Protein AF-A0A1W9VCI4-F1 (afdb_monomer)

Secondary structure (DSSP, 8-state):
--HHHHHHHHHHHHHHHHHHHHHHHHHHHHTGGGS-TTTHHHHHHHHHHHHHHHHHHHHHHHHHHHHHHTTSTT---EETTEE--HHHHHHHHHHHHHHHHHHHHHHHHHHHHT----HHHHHHHHHHHHHHHHHHSGGG-TTSSS--HHHHHHHHHHHHHHHHHHHHHHHHHHHHTT-SSHHHHHHHHHHHHHHHHHHHHHTTT-GGGGGGHHHHHHHHHHHHHHHIIIIIS--

Foldseek 3Di:
DPPVVVLVVVLVLLVVLLVLLVVLLVLLVVLLVVFDPLCSVLSVLLSLLSVQQSVLSVQQSVLQVVQVVQPHQQQQDQDPNDRANSNLVSVLSNLLSLLVSLVSLLVSLCSVLVDDCDPLNVLLVVLSVQLVVLSPDCQQVSRGNDHDLVSLVSNVVSVLSSQLSSLCSLCPRCVVVVNPQSVVLSVLSVLLVVLVVCCSNPCVVPVVSVCSNSSSSVSVSVNSVSSCCPGRDDD

pLDDT: mean 91.07, std 8.63, range [54.22, 98.44]

Radius of gyration: 18.33 Å; Cα contacts (8 Å, |Δi|>4): 286; chains: 1; bounding box: 48×33×52 Å

Solvent-accessible surface area (backbone atoms only — not comparable to full-atom values): 12061 Å² total; per-residue (Å²): 130,59,70,68,56,53,52,53,50,52,50,53,50,52,50,52,50,49,54,53,43,47,52,49,41,54,52,37,62,76,25,46,89,72,30,56,81,94,47,34,67,54,50,50,44,50,45,52,26,52,42,35,42,45,51,14,47,46,42,29,50,52,18,46,55,52,16,51,75,64,77,28,69,81,33,49,57,70,55,98,90,39,75,36,19,43,37,16,48,10,50,47,42,29,53,53,27,50,46,49,27,50,50,39,51,43,51,41,49,31,66,77,68,72,51,80,78,47,75,67,50,50,49,36,53,49,22,44,51,51,23,55,56,53,64,68,41,74,73,38,37,46,62,35,69,68,52,48,68,66,47,53,49,63,36,42,52,29,47,51,52,29,48,51,48,42,27,48,49,30,32,57,54,16,56,74,69,69,44,85,56,38,36,54,51,16,52,47,48,49,52,27,47,63,35,42,52,56,28,76,76,37,23,87,85,39,64,71,42,50,58,33,54,55,64,25,53,50,40,54,48,50,48,52,50,53,47,38,55,74,60,48,43,87,128

Nearest PDB structures (foldseek):
  5azd-assembly1_A  TM=5.513E-01  e=5.413E-03  Thermus thermophilus JL-18
  5g2d-assembly1_A  TM=5.655E-01  e=1.571E-01  Nonlabens marinus S1-08
  7e33-assembly1_R  TM=6.471E-01  e=4.475E-01  Escherichia coli
  5g2c-assembly1_A  TM=5.807E-01  e=5.130E-01  Nonlabens marinus S1-08
  7o8k-assembly1_A  TM=5.682E-01  e=8.463E-01  Nonlabens marinus S1-08

Structure (mmCIF, N/CA/C/O backbone):
data_AF-A0A1W9VCI4-F1
#
_entry.id   AF-A0A1W9VCI4-F1
#
loop_
_atom_site.group_PDB
_atom_site.id
_atom_site.type_symbol
_atom_site.label_atom_id
_atom_site.label_alt_id
_atom_site.label_comp_id
_atom_site.label_asym_id
_atom_site.label_entity_id
_atom_site.label_seq_id
_atom_site.pdbx_PDB_ins_code
_atom_site.Cartn_x
_atom_site.Cartn_y
_atom_site.Cartn_z
_atom_site.occupancy
_atom_site.B_iso_or_equiv
_atom_site.auth_seq_id
_atom_site.auth_comp_id
_atom_site.auth_asym_id
_atom_site.auth_atom_id
_atom_site.pdbx_PDB_model_num
ATOM 1 N N . MET A 1 1 ? -5.179 -8.834 -28.511 1.00 57.81 1 MET A N 1
ATOM 2 C CA . MET A 1 1 ? -5.361 -7.374 -28.340 1.00 57.81 1 MET A CA 1
ATOM 3 C C . MET A 1 1 ? -4.148 -6.672 -28.926 1.00 57.81 1 MET A C 1
ATOM 5 O O . MET A 1 1 ? -3.055 -7.156 -28.659 1.00 57.81 1 MET A O 1
ATOM 9 N N . PRO A 1 2 ? -4.310 -5.582 -29.694 1.00 77.88 2 PRO A N 1
ATOM 10 C CA . PRO A 1 2 ? -3.182 -4.756 -30.132 1.00 77.88 2 PRO A CA 1
ATOM 11 C C . PRO A 1 2 ? -2.406 -4.209 -28.922 1.00 77.88 2 PRO A C 1
ATOM 13 O O .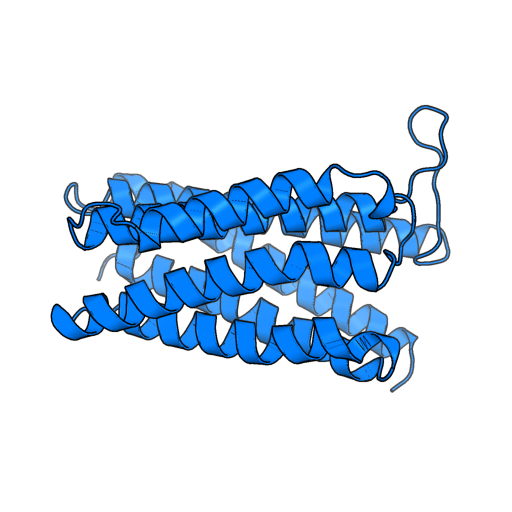 PRO A 1 2 ? -3.027 -3.814 -27.932 1.00 77.88 2 PRO A O 1
ATOM 16 N N . GLU A 1 3 ? -1.072 -4.168 -28.979 1.00 72.62 3 GLU A N 1
ATOM 17 C CA . GLU A 1 3 ? -0.238 -3.674 -27.866 1.00 72.62 3 GLU A CA 1
ATOM 18 C C . GLU A 1 3 ? -0.557 -2.222 -27.487 1.00 72.62 3 GLU A C 1
ATOM 20 O O . GLU A 1 3 ? -0.620 -1.881 -26.305 1.00 72.62 3 GLU A O 1
ATOM 25 N N . SER A 1 4 ? -0.869 -1.390 -28.483 1.00 77.75 4 SER A N 1
ATOM 26 C CA . SER A 1 4 ? -1.309 -0.007 -28.289 1.00 77.75 4 SER A CA 1
ATOM 27 C C . SER A 1 4 ? -2.604 0.083 -27.480 1.00 77.75 4 SER A C 1
ATOM 29 O O . SER A 1 4 ? -2.703 0.899 -26.566 1.00 77.75 4 SER A O 1
ATOM 31 N N . PHE A 1 5 ? -3.580 -0.787 -27.757 1.00 82.69 5 PHE A N 1
ATOM 32 C CA . PHE A 1 5 ? -4.834 -0.835 -27.006 1.00 82.69 5 PHE A CA 1
ATOM 33 C C . PHE A 1 5 ? -4.583 -1.195 -25.539 1.00 82.69 5 PHE A C 1
ATOM 35 O O . PHE A 1 5 ? -5.107 -0.536 -24.643 1.00 82.69 5 PHE A O 1
ATOM 42 N N . ARG A 1 6 ? -3.751 -2.214 -25.284 1.00 79.88 6 ARG A N 1
ATOM 43 C CA . ARG A 1 6 ? -3.398 -2.632 -23.919 1.00 79.88 6 ARG A CA 1
ATOM 44 C C . ARG A 1 6 ? -2.727 -1.495 -23.147 1.00 79.88 6 ARG A C 1
ATOM 46 O O . ARG A 1 6 ? -3.101 -1.240 -22.007 1.00 79.88 6 ARG A O 1
ATOM 53 N N . MET A 1 7 ? -1.775 -0.804 -23.770 1.00 80.88 7 MET A N 1
ATOM 54 C CA . MET A 1 7 ? -1.080 0.333 -23.168 1.00 80.88 7 MET A CA 1
ATOM 55 C C . MET A 1 7 ? -2.054 1.451 -22.774 1.00 80.88 7 MET A C 1
ATOM 57 O O . MET A 1 7 ? -2.060 1.876 -21.619 1.00 80.88 7 MET A O 1
ATOM 61 N N . TRP A 1 8 ? -2.902 1.901 -23.704 1.00 83.81 8 TRP A N 1
ATOM 62 C CA . TRP A 1 8 ? -3.880 2.958 -23.431 1.00 83.81 8 TRP A CA 1
ATOM 63 C C . TRP A 1 8 ? -4.890 2.547 -22.364 1.00 83.81 8 TRP A C 1
ATOM 65 O O . TRP A 1 8 ? -5.198 3.342 -21.478 1.00 83.81 8 TRP A O 1
ATOM 75 N N . PHE A 1 9 ? -5.353 1.297 -22.398 1.00 88.44 9 PHE A N 1
ATOM 76 C CA . PHE A 1 9 ? -6.241 0.760 -21.376 1.00 88.44 9 PHE A CA 1
ATOM 77 C C . PHE A 1 9 ? -5.591 0.769 -19.985 1.00 88.44 9 PHE A C 1
ATOM 79 O O . PHE A 1 9 ? -6.199 1.261 -19.036 1.00 88.44 9 PHE A O 1
ATOM 86 N N . GLU A 1 10 ? -4.344 0.297 -19.859 1.00 85.12 10 GLU A N 1
ATOM 87 C CA . GLU A 1 10 ? -3.595 0.335 -18.595 1.00 85.12 10 GLU A CA 1
ATOM 88 C C . GLU A 1 10 ? -3.428 1.772 -18.077 1.00 85.12 10 GLU A C 1
ATOM 90 O O . GLU A 1 10 ? -3.643 2.021 -16.888 1.00 85.12 10 GLU A O 1
ATOM 95 N N . ILE A 1 11 ? -3.084 2.726 -18.950 1.00 86.31 11 ILE A N 1
ATOM 96 C CA . ILE A 1 11 ? -2.902 4.136 -18.571 1.00 86.31 11 ILE A CA 1
ATOM 97 C C . ILE A 1 11 ? -4.223 4.746 -18.098 1.00 86.31 11 ILE A C 1
ATOM 99 O O . ILE A 1 11 ? -4.274 5.290 -16.996 1.00 86.31 11 ILE A O 1
ATOM 103 N N . ILE A 1 12 ? -5.296 4.627 -18.887 1.00 90.81 12 ILE A N 1
ATOM 104 C CA . ILE A 1 12 ? -6.611 5.200 -18.563 1.00 90.81 12 ILE A CA 1
ATOM 105 C C . ILE A 1 12 ? -7.151 4.597 -17.267 1.00 90.81 12 ILE A C 1
ATOM 107 O O . ILE A 1 12 ? -7.614 5.333 -16.393 1.00 90.81 12 ILE A O 1
ATOM 111 N N . PHE A 1 13 ? -7.059 3.274 -17.111 1.00 92.44 13 PHE A N 1
ATOM 112 C CA . PHE A 1 13 ? -7.488 2.595 -15.894 1.00 92.44 13 PHE A CA 1
ATOM 113 C C . PHE A 1 13 ? -6.723 3.110 -14.673 1.00 92.44 13 PHE A C 1
ATOM 115 O O . PHE A 1 13 ? -7.336 3.503 -13.680 1.00 92.44 13 PHE A O 1
ATOM 122 N N . THR A 1 14 ? -5.389 3.138 -14.747 1.00 90.06 14 THR A N 1
ATOM 123 C CA . THR A 1 14 ? -4.558 3.507 -13.593 1.00 90.06 14 THR A CA 1
ATOM 124 C C . THR A 1 14 ? -4.734 4.986 -13.247 1.00 90.06 14 THR A C 1
ATOM 126 O O . THR A 1 14 ? -4.807 5.330 -12.070 1.00 90.06 14 THR A O 1
ATOM 129 N N . LEU A 1 15 ? -4.882 5.856 -14.251 1.00 92.38 15 LEU A N 1
ATOM 130 C CA . LEU A 1 15 ? -5.165 7.277 -14.052 1.00 92.38 15 LEU A CA 1
ATOM 131 C C . LEU A 1 15 ? -6.533 7.491 -13.393 1.00 92.38 15 LEU A C 1
ATOM 133 O O . LEU A 1 15 ? -6.632 8.222 -12.410 1.00 92.38 15 LEU A O 1
ATOM 137 N N . THR A 1 16 ? -7.572 6.814 -1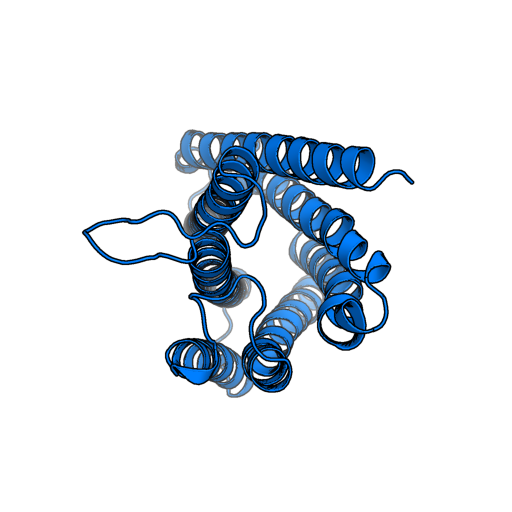3.887 1.00 94.06 16 THR A N 1
ATOM 138 C CA . THR A 1 16 ? -8.928 6.891 -13.318 1.00 94.06 16 THR A CA 1
ATOM 139 C C . THR A 1 16 ? -8.935 6.423 -11.866 1.00 94.06 16 THR A C 1
ATOM 141 O O . THR A 1 16 ? -9.466 7.108 -10.993 1.00 94.06 16 THR A O 1
ATOM 144 N N . TYR A 1 17 ? -8.295 5.283 -11.590 1.00 95.19 17 TYR A N 1
ATOM 145 C CA . TYR A 1 17 ? -8.104 4.775 -10.235 1.00 95.19 17 TYR A CA 1
ATOM 146 C C . TYR A 1 17 ? -7.414 5.802 -9.333 1.00 95.19 17 TYR A C 1
ATOM 148 O O . TYR A 1 17 ? -7.897 6.070 -8.233 1.00 95.19 17 TYR A O 1
ATOM 156 N N . LEU A 1 18 ? -6.308 6.389 -9.796 1.00 95.88 18 LEU A N 1
ATOM 157 C CA . LEU A 1 18 ? -5.515 7.315 -8.997 1.00 95.88 18 LEU A CA 1
ATOM 158 C C . LEU A 1 18 ? -6.288 8.603 -8.689 1.00 95.88 18 LEU A C 1
ATOM 160 O O . LEU A 1 18 ? -6.224 9.093 -7.563 1.00 95.88 18 LEU A O 1
ATOM 164 N N . ILE A 1 19 ? -7.058 9.121 -9.650 1.00 96.75 19 ILE A N 1
ATOM 165 C CA . ILE A 1 19 ? -7.954 10.265 -9.434 1.00 96.75 19 ILE A CA 1
ATOM 166 C C . ILE A 1 19 ? -8.972 9.935 -8.339 1.00 96.75 19 ILE A C 1
ATOM 168 O O . ILE A 1 19 ? -9.122 10.701 -7.388 1.00 96.75 19 ILE A O 1
ATOM 172 N N . VAL A 1 20 ? -9.637 8.778 -8.430 1.00 97.56 20 VAL A N 1
ATOM 173 C CA . VAL A 1 20 ? -10.599 8.333 -7.408 1.00 97.56 20 VAL A CA 1
ATOM 174 C C . VAL A 1 20 ? -9.924 8.187 -6.044 1.00 97.56 20 VAL A C 1
ATOM 176 O O . VAL A 1 20 ? -10.478 8.629 -5.036 1.00 97.56 20 VAL A O 1
ATOM 179 N N . LEU A 1 21 ? -8.725 7.607 -5.995 1.00 97.88 21 LEU A N 1
ATOM 180 C CA . LEU A 1 21 ? -7.984 7.432 -4.752 1.00 97.88 21 LEU A CA 1
ATOM 181 C C . LEU A 1 21 ? -7.625 8.782 -4.115 1.00 97.88 21 LEU A C 1
ATOM 183 O O . LEU A 1 21 ? -7.857 8.960 -2.922 1.00 97.88 21 LEU A O 1
ATOM 187 N N . TRP A 1 22 ? -7.137 9.752 -4.893 1.00 98.25 22 TRP A N 1
ATOM 188 C CA . TRP A 1 22 ? -6.870 11.103 -4.391 1.00 98.25 22 TRP A CA 1
ATOM 189 C C . TRP A 1 22 ? -8.138 11.807 -3.912 1.00 98.25 22 TRP A C 1
ATOM 191 O O . TRP A 1 22 ? -8.120 12.407 -2.839 1.00 98.25 22 TRP A O 1
ATOM 201 N N . ILE A 1 23 ? -9.255 11.691 -4.640 1.00 98.31 23 ILE A N 1
ATOM 202 C CA . ILE A 1 23 ? -10.553 12.223 -4.195 1.00 98.31 23 ILE A CA 1
ATOM 203 C C . ILE A 1 23 ? -10.924 11.647 -2.824 1.00 98.31 23 ILE A C 1
ATOM 205 O O . ILE A 1 23 ? -11.324 12.401 -1.937 1.00 98.31 23 ILE A O 1
ATOM 209 N N . LEU A 1 24 ? -10.757 10.336 -2.621 1.00 98.12 24 LEU A N 1
ATOM 210 C CA . LEU A 1 24 ? -11.018 9.694 -1.332 1.00 98.12 24 LEU A CA 1
ATOM 211 C C . LEU A 1 24 ? -10.069 10.194 -0.238 1.00 98.12 24 LEU A C 1
ATOM 213 O O . LEU A 1 24 ? -10.539 10.483 0.856 1.00 98.12 24 LEU A O 1
ATOM 217 N N . VAL A 1 25 ? -8.774 10.352 -0.523 1.00 98.31 25 VAL A N 1
ATOM 218 C CA . VAL A 1 25 ? -7.793 10.903 0.432 1.00 98.31 25 VAL A CA 1
ATOM 219 C C . VAL A 1 25 ? -8.173 12.328 0.847 1.00 98.31 25 VAL A C 1
ATOM 221 O O . VAL A 1 25 ? -8.231 12.628 2.040 1.00 98.31 25 VAL A O 1
ATOM 224 N N . PHE A 1 26 ? -8.514 13.200 -0.106 1.00 98.12 26 PHE A N 1
ATOM 225 C CA . PHE A 1 26 ? -8.976 14.556 0.203 1.00 98.12 26 PHE A CA 1
ATOM 226 C C . PHE A 1 26 ? -10.296 14.550 0.978 1.00 98.12 26 PHE A C 1
ATOM 228 O O . PHE A 1 26 ? -10.465 15.335 1.912 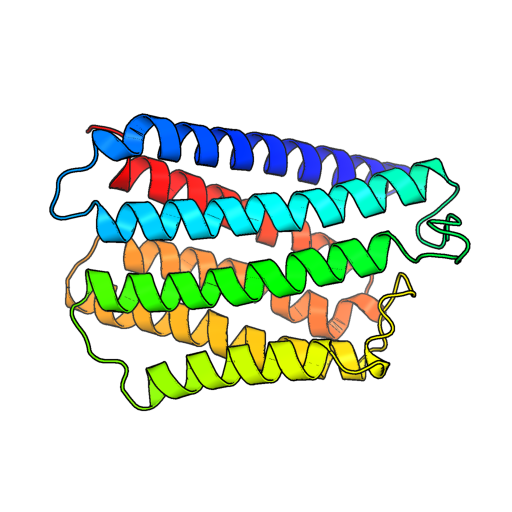1.00 98.12 26 PHE A O 1
ATOM 235 N N . ALA A 1 27 ? -11.224 13.656 0.634 1.00 97.38 27 ALA A N 1
ATOM 236 C CA . ALA A 1 27 ? -12.487 13.513 1.348 1.00 97.38 27 ALA A CA 1
ATOM 237 C C . ALA A 1 27 ? -12.293 13.003 2.786 1.00 97.38 27 ALA A C 1
ATOM 239 O O . ALA A 1 27 ? -12.967 13.498 3.686 1.00 97.38 27 ALA A O 1
ATOM 240 N N . MET A 1 28 ? -11.368 12.063 3.015 1.00 97.56 28 MET A N 1
ATOM 241 C CA . MET A 1 28 ? -10.969 11.608 4.353 1.00 97.56 28 MET A CA 1
ATOM 242 C C . MET A 1 28 ? -10.377 12.765 5.161 1.00 97.56 28 MET A C 1
ATOM 244 O O . MET A 1 28 ? -10.807 12.999 6.284 1.00 97.56 28 MET A O 1
ATOM 248 N N . ASN A 1 29 ? -9.455 13.537 4.576 1.00 97.12 29 ASN A N 1
ATOM 249 C CA . ASN A 1 29 ? -8.825 14.670 5.256 1.00 97.12 29 ASN A CA 1
ATOM 250 C C . ASN A 1 29 ? -9.840 15.749 5.664 1.00 97.12 29 ASN A C 1
ATOM 252 O O . ASN A 1 29 ? -9.806 16.229 6.788 1.00 97.12 29 ASN A O 1
ATOM 256 N N . ARG A 1 30 ? -10.780 16.104 4.778 1.00 96.00 30 ARG A N 1
ATOM 257 C CA . ARG A 1 30 ? -11.809 17.124 5.069 1.00 96.00 30 ARG A CA 1
ATOM 258 C C . ARG A 1 30 ? -12.811 16.709 6.142 1.00 96.00 30 ARG A C 1
ATOM 260 O O . ARG A 1 30 ? -13.460 17.574 6.714 1.00 96.00 30 ARG A O 1
ATOM 267 N N . ARG A 1 31 ? -12.982 15.406 6.356 1.00 94.69 31 ARG A N 1
ATOM 268 C CA . ARG A 1 31 ? -13.924 14.851 7.335 1.00 94.69 31 ARG A CA 1
ATOM 269 C C . ARG A 1 31 ? -13.234 14.316 8.580 1.00 94.69 31 ARG A C 1
ATOM 271 O O . ARG A 1 31 ? -13.902 13.747 9.430 1.00 94.69 31 ARG A O 1
ATOM 278 N N . LEU A 1 32 ? -11.917 14.467 8.683 1.00 93.75 32 LEU A N 1
ATOM 279 C CA . LEU A 1 32 ? -11.156 13.918 9.794 1.00 93.75 32 LEU A CA 1
ATOM 280 C C . LEU A 1 32 ? -11.626 14.501 11.132 1.00 93.75 32 LEU A C 1
ATOM 282 O O . LEU A 1 32 ? -11.845 13.741 12.065 1.00 93.75 32 LEU A O 1
ATOM 286 N N . ASP A 1 33 ? -11.884 15.809 11.173 1.00 90.94 33 ASP A N 1
ATOM 287 C CA . ASP A 1 33 ? -12.366 16.516 12.369 1.00 90.94 33 ASP A CA 1
ATOM 288 C C . ASP A 1 33 ? -13.822 16.159 12.742 1.00 90.94 33 ASP A C 1
ATOM 290 O O . ASP A 1 33 ? -14.309 16.550 13.796 1.00 90.94 33 ASP A O 1
ATOM 294 N N . GLN A 1 34 ? -14.536 15.433 11.871 1.00 90.81 34 GLN A N 1
ATOM 295 C CA . GLN A 1 34 ? -15.900 14.935 12.111 1.00 90.81 34 GLN A CA 1
ATOM 296 C C . GLN A 1 34 ? -15.902 13.494 12.642 1.00 90.81 34 GLN A C 1
ATOM 298 O O . GLN A 1 34 ? -16.952 12.962 13.005 1.00 90.81 34 GLN A O 1
ATOM 303 N N . VAL A 1 35 ? -14.745 12.824 12.648 1.00 91.00 35 VAL A N 1
ATOM 304 C CA . VAL A 1 35 ? -14.615 11.473 13.193 1.00 91.00 35 VAL A CA 1
ATOM 305 C C . VAL A 1 35 ? -14.625 11.570 14.715 1.00 91.00 35 VAL A C 1
ATOM 307 O O . VAL A 1 35 ? -13.859 12.337 15.281 1.00 91.00 35 VAL A O 1
ATOM 310 N N . GLY A 1 36 ? -15.467 10.774 15.377 1.00 87.31 36 GLY A N 1
ATOM 311 C CA . GLY A 1 36 ? -15.510 10.739 16.840 1.00 87.31 36 GLY A CA 1
ATOM 312 C C . GLY A 1 36 ? -14.154 10.395 17.467 1.00 87.31 36 GLY A C 1
ATOM 313 O O . GLY A 1 36 ? -13.399 9.579 16.924 1.00 87.31 36 GLY A O 1
ATOM 314 N N . ASP A 1 37 ? -13.883 10.987 18.631 1.00 84.94 37 ASP A N 1
ATOM 315 C CA . ASP A 1 37 ? -12.611 10.893 19.363 1.00 84.94 37 ASP A CA 1
ATOM 316 C C . ASP A 1 37 ? -12.126 9.441 19.559 1.00 84.94 37 ASP A C 1
ATOM 318 O O . ASP A 1 37 ? -10.928 9.160 19.533 1.00 84.94 37 ASP A O 1
ATOM 322 N N . ASP A 1 38 ? -13.051 8.480 19.689 1.00 85.19 38 ASP A N 1
ATOM 323 C CA . ASP A 1 38 ? -12.747 7.054 19.874 1.00 85.19 38 ASP A CA 1
ATOM 324 C C . ASP A 1 38 ? -12.101 6.386 18.646 1.00 85.19 38 ASP A C 1
ATOM 326 O O . ASP A 1 38 ? -11.472 5.330 18.763 1.00 85.19 38 ASP A O 1
ATOM 330 N N . LYS A 1 39 ? -12.260 6.976 17.456 1.00 87.81 39 LYS A N 1
ATOM 331 C CA . LYS A 1 39 ? -11.774 6.438 16.172 1.00 87.81 39 LYS A CA 1
ATOM 332 C C . LYS A 1 39 ? -10.786 7.357 15.470 1.00 87.81 39 LYS A C 1
ATOM 334 O O . LYS A 1 39 ? -10.218 6.941 14.456 1.00 87.81 39 LYS A O 1
ATOM 339 N N . GLU A 1 40 ? -10.564 8.562 15.984 1.00 90.94 40 GLU A N 1
ATOM 340 C CA . GLU A 1 40 ? -9.744 9.589 15.342 1.00 90.94 40 GLU A CA 1
ATOM 341 C C . GLU A 1 40 ? -8.324 9.083 15.034 1.00 90.94 40 GLU A C 1
ATOM 343 O O . GLU A 1 40 ? -7.847 9.205 13.906 1.00 90.94 40 GLU A O 1
ATOM 348 N N . THR A 1 41 ? -7.673 8.416 15.994 1.00 92.62 41 THR A N 1
ATOM 349 C CA . THR A 1 41 ? -6.319 7.855 15.818 1.00 92.62 41 THR A CA 1
ATOM 350 C C . THR A 1 41 ? -6.265 6.835 14.675 1.00 92.62 41 THR A C 1
ATOM 352 O O . THR A 1 41 ? -5.451 6.958 13.754 1.00 92.62 41 THR A O 1
ATOM 355 N N . THR A 1 42 ? -7.176 5.857 14.675 1.00 93.81 42 THR A N 1
ATOM 356 C CA . THR A 1 42 ? -7.304 4.871 1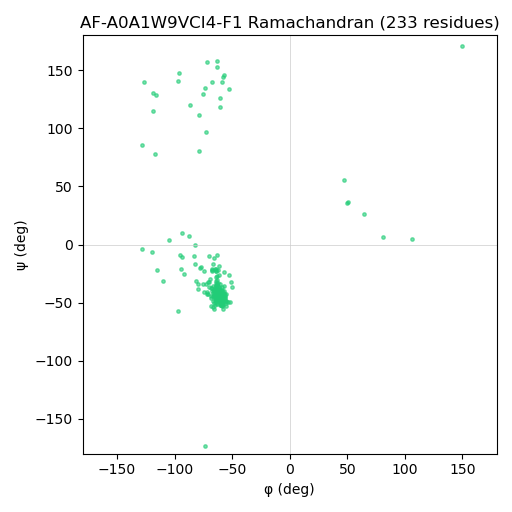3.591 1.00 93.81 42 THR A CA 1
ATOM 357 C C . THR A 1 42 ? -7.573 5.559 12.244 1.00 93.81 42 THR A C 1
ATOM 359 O O . THR A 1 42 ? -6.956 5.208 11.234 1.00 93.81 42 THR A O 1
ATOM 362 N N . ALA A 1 43 ? -8.471 6.549 12.210 1.00 95.50 43 ALA A N 1
ATOM 363 C CA . ALA A 1 43 ? -8.811 7.290 10.998 1.00 95.50 43 ALA A CA 1
ATOM 364 C C . ALA A 1 43 ? -7.601 8.060 10.445 1.00 95.50 43 ALA A C 1
ATOM 366 O O . ALA A 1 43 ? -7.307 7.955 9.250 1.00 95.50 43 ALA A 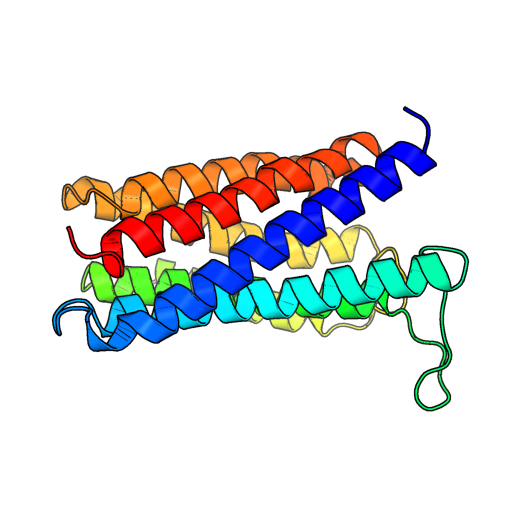O 1
ATOM 367 N N . ARG A 1 44 ? -6.826 8.735 11.306 1.00 96.75 44 ARG A N 1
ATOM 368 C CA . ARG A 1 44 ? -5.565 9.393 10.926 1.00 96.75 44 ARG A CA 1
ATOM 369 C C . ARG A 1 44 ? -4.610 8.407 10.262 1.00 96.75 44 ARG A C 1
ATOM 371 O O . ARG A 1 44 ? -4.107 8.692 9.178 1.00 96.75 44 ARG A O 1
ATOM 378 N N . PHE A 1 45 ? -4.383 7.231 10.848 1.00 97.75 45 PHE A N 1
ATOM 379 C CA . PHE A 1 45 ? -3.484 6.240 10.246 1.00 97.75 45 PHE A CA 1
ATOM 380 C C . PHE A 1 45 ? -3.978 5.714 8.894 1.00 97.75 45 PHE A C 1
ATOM 382 O O . PHE A 1 45 ? -3.160 5.507 7.995 1.00 97.75 45 PHE A O 1
ATOM 389 N N . PHE A 1 46 ? -5.289 5.537 8.710 1.00 98.00 46 PHE A N 1
ATOM 390 C CA . PHE A 1 46 ? -5.841 5.199 7.396 1.00 98.00 46 PHE A CA 1
ATOM 391 C C . PHE A 1 46 ? -5.617 6.316 6.372 1.00 98.00 46 PHE A C 1
ATOM 393 O O . PHE A 1 46 ? -5.208 6.021 5.249 1.00 98.00 46 PHE A O 1
ATOM 400 N N . LEU A 1 47 ? -5.824 7.580 6.757 1.00 98.06 47 LEU A N 1
ATOM 401 C CA . LEU A 1 47 ? -5.541 8.733 5.900 1.00 98.06 47 LEU A CA 1
ATOM 402 C C . LEU A 1 47 ? -4.068 8.749 5.465 1.00 98.06 47 LEU A C 1
ATOM 404 O O . LEU A 1 47 ? -3.789 8.844 4.270 1.00 98.06 47 LEU A O 1
ATOM 408 N N . TRP A 1 48 ? -3.131 8.573 6.403 1.00 98.31 48 TRP A N 1
ATOM 409 C CA . TRP A 1 48 ? -1.701 8.470 6.089 1.00 98.31 48 TRP A CA 1
ATOM 410 C C . TRP A 1 48 ? -1.397 7.298 5.154 1.00 98.31 48 TRP A C 1
ATOM 412 O O . TRP A 1 48 ? -0.642 7.454 4.193 1.00 98.31 48 TRP A O 1
ATOM 422 N N . ALA A 1 49 ? -2.003 6.133 5.394 1.00 98.38 49 ALA A N 1
ATOM 423 C CA . ALA A 1 49 ? -1.778 4.949 4.576 1.00 98.38 49 ALA A CA 1
ATOM 424 C C . ALA A 1 49 ? -2.235 5.168 3.128 1.00 98.38 49 ALA A C 1
ATOM 426 O O . ALA A 1 49 ? -1.455 4.951 2.199 1.00 98.38 49 ALA A O 1
ATOM 427 N N . PHE A 1 50 ? -3.465 5.640 2.913 1.00 98.44 50 PHE A N 1
ATOM 428 C CA . PHE A 1 50 ? -3.964 5.890 1.559 1.00 98.44 50 PHE A CA 1
ATOM 429 C C . PHE A 1 50 ? -3.291 7.088 0.888 1.00 98.44 50 PHE A C 1
ATOM 431 O O . PHE A 1 50 ? -3.072 7.040 -0.320 1.00 98.44 50 PHE A O 1
ATOM 438 N N . GLY A 1 51 ? -2.894 8.111 1.649 1.00 98.25 51 GLY A N 1
ATOM 439 C CA . GLY A 1 51 ? -2.090 9.220 1.138 1.00 98.25 51 GLY A CA 1
ATOM 440 C C . GLY A 1 51 ? -0.735 8.749 0.604 1.00 98.25 51 GLY A C 1
ATOM 441 O O . GLY A 1 51 ? -0.365 9.093 -0.515 1.00 98.25 51 GLY A O 1
ATOM 442 N N . LEU A 1 52 ? -0.027 7.892 1.347 1.00 97.56 52 LEU A N 1
ATOM 443 C CA . LEU A 1 52 ? 1.234 7.290 0.895 1.00 97.56 52 LEU A CA 1
ATOM 444 C C . LEU A 1 52 ? 1.047 6.377 -0.319 1.00 97.56 52 LEU A C 1
ATOM 446 O O . LEU A 1 52 ? 1.875 6.395 -1.232 1.00 97.56 52 LEU A O 1
ATOM 450 N N . LEU A 1 53 ? -0.034 5.592 -0.345 1.00 96.94 53 LEU A N 1
ATOM 451 C CA . LEU A 1 53 ? -0.368 4.749 -1.491 1.00 96.94 53 LEU A CA 1
ATOM 452 C C . LEU A 1 53 ? -0.575 5.600 -2.752 1.00 96.94 53 LEU A C 1
ATOM 454 O O . LEU A 1 53 ? 0.092 5.368 -3.758 1.00 96.94 53 LEU A O 1
ATOM 458 N N . ALA A 1 54 ? -1.427 6.627 -2.668 1.00 97.38 54 ALA A N 1
ATOM 459 C CA . ALA A 1 54 ? -1.702 7.541 -3.773 1.00 97.38 54 ALA A CA 1
ATOM 460 C C . ALA A 1 54 ? -0.442 8.289 -4.222 1.00 97.38 54 ALA A C 1
ATOM 462 O O . ALA A 1 54 ? -0.185 8.427 -5.419 1.00 97.38 54 ALA A O 1
ATOM 463 N N . PHE A 1 55 ? 0.382 8.729 -3.270 1.00 96.56 55 PHE A N 1
ATOM 464 C CA . PHE A 1 55 ? 1.646 9.395 -3.553 1.00 96.56 55 PHE A CA 1
ATOM 465 C C . PHE A 1 55 ? 2.602 8.492 -4.336 1.00 96.56 55 PHE A C 1
ATOM 467 O O . PHE A 1 55 ? 3.054 8.881 -5.410 1.00 96.56 55 PHE A O 1
ATOM 474 N N . GLY A 1 56 ? 2.861 7.270 -3.861 1.00 95.19 56 GLY A N 1
ATOM 475 C CA . GLY A 1 56 ? 3.739 6.328 -4.565 1.00 95.19 56 GLY A CA 1
ATOM 476 C C . GLY A 1 56 ? 3.231 5.990 -5.966 1.00 95.19 56 GLY A C 1
ATOM 477 O O . GLY A 1 56 ? 3.981 6.096 -6.937 1.00 95.19 56 GLY A O 1
ATOM 478 N N . ASP A 1 57 ? 1.940 5.676 -6.088 1.00 94.56 57 ASP A N 1
ATOM 479 C CA . ASP A 1 57 ? 1.326 5.340 -7.376 1.00 94.56 57 ASP A CA 1
ATOM 480 C C . ASP A 1 57 ? 1.343 6.517 -8.362 1.00 94.56 57 ASP A C 1
ATOM 482 O O . ASP A 1 57 ? 1.462 6.303 -9.571 1.00 94.56 57 ASP A O 1
ATOM 486 N N . SER A 1 58 ? 1.331 7.760 -7.866 1.00 93.81 58 SER A N 1
ATOM 487 C CA . SER A 1 58 ? 1.525 8.953 -8.699 1.00 93.81 58 SER A CA 1
ATOM 488 C C . SER A 1 58 ? 2.905 8.957 -9.362 1.00 93.81 58 SER A C 1
ATOM 490 O O . SER A 1 58 ? 2.985 9.151 -10.574 1.00 93.81 58 SER A O 1
ATOM 492 N N . PHE A 1 59 ? 3.988 8.668 -8.625 1.00 91.12 59 PHE A N 1
ATOM 493 C CA . PHE A 1 59 ? 5.332 8.562 -9.220 1.00 91.12 59 PHE A CA 1
ATOM 494 C C . PHE A 1 59 ? 5.425 7.433 -10.239 1.00 91.12 59 PHE A C 1
ATOM 496 O O . PHE A 1 59 ? 6.046 7.597 -11.290 1.00 91.12 59 PHE A O 1
ATOM 503 N N . HIS A 1 60 ? 4.795 6.295 -9.957 1.00 89.19 60 HIS A N 1
ATOM 504 C CA . HIS A 1 60 ? 4.786 5.170 -10.882 1.00 89.19 60 HIS A CA 1
ATOM 505 C C . HIS A 1 60 ? 4.070 5.506 -12.202 1.00 89.19 60 HIS A C 1
ATOM 507 O O . HIS A 1 60 ? 4.609 5.231 -13.277 1.00 89.19 60 HIS A O 1
ATOM 513 N N . ILE A 1 61 ? 2.895 6.148 -12.151 1.00 88.06 61 ILE A N 1
ATOM 514 C CA . ILE A 1 61 ? 2.173 6.569 -13.364 1.00 88.06 61 ILE A CA 1
ATOM 515 C C . ILE A 1 61 ? 2.941 7.652 -14.111 1.00 88.06 61 ILE A C 1
ATOM 517 O O . ILE A 1 61 ? 3.139 7.518 -15.318 1.00 88.06 61 ILE A O 1
ATOM 521 N N . LEU A 1 62 ? 3.395 8.697 -13.413 1.00 85.88 62 LEU A N 1
ATOM 522 C CA . LEU A 1 62 ? 4.160 9.782 -14.028 1.00 85.88 62 LEU A CA 1
ATOM 523 C C . LEU A 1 62 ? 5.410 9.245 -14.727 1.00 85.88 62 LEU A C 1
ATOM 525 O O . LEU A 1 62 ? 5.709 9.659 -15.848 1.00 85.88 62 LEU A O 1
ATOM 529 N N . GLY A 1 63 ? 6.090 8.270 -14.118 1.00 84.25 63 GLY A N 1
ATOM 530 C CA . GLY A 1 63 ? 7.244 7.624 -14.730 1.00 84.25 63 GLY A CA 1
ATOM 531 C C . GLY A 1 63 ? 6.908 6.872 -16.012 1.00 84.25 63 GLY A C 1
ATOM 532 O O . GLY A 1 63 ? 7.614 7.027 -17.008 1.00 84.25 63 GLY A O 1
ATOM 533 N N . ARG A 1 64 ? 5.805 6.115 -16.033 1.00 83.75 64 ARG A N 1
ATOM 534 C CA . ARG A 1 64 ? 5.367 5.386 -17.236 1.00 83.75 64 ARG A CA 1
ATOM 535 C C . ARG A 1 64 ? 4.892 6.329 -18.341 1.00 83.75 64 ARG A C 1
ATOM 537 O O . ARG A 1 64 ? 5.301 6.155 -19.483 1.00 83.75 64 ARG A O 1
ATOM 544 N N . VAL A 1 65 ? 4.070 7.330 -18.019 1.00 84.81 65 VAL A N 1
ATOM 545 C CA . VAL A 1 65 ? 3.562 8.306 -19.002 1.00 84.81 65 VAL A CA 1
ATOM 546 C C . VAL A 1 65 ? 4.714 9.089 -19.632 1.00 84.81 65 VAL A C 1
ATOM 548 O O . VAL A 1 65 ? 4.770 9.203 -20.854 1.00 84.81 65 VAL A O 1
ATOM 551 N N . THR A 1 66 ? 5.667 9.554 -18.819 1.00 82.69 66 THR A N 1
ATOM 552 C CA . THR A 1 66 ? 6.858 10.262 -19.316 1.00 82.69 66 THR A CA 1
ATOM 553 C C . THR A 1 66 ? 7.701 9.362 -20.219 1.00 82.69 66 THR A C 1
ATOM 555 O O . THR A 1 66 ? 8.116 9.795 -21.289 1.00 82.69 66 THR A O 1
ATOM 558 N N . ALA A 1 67 ? 7.915 8.096 -19.847 1.00 83.44 67 ALA A N 1
ATOM 559 C CA . ALA A 1 67 ? 8.676 7.163 -20.676 1.00 83.44 67 ALA A CA 1
ATOM 560 C C . ALA A 1 67 ? 7.997 6.906 -22.035 1.00 83.44 67 ALA A C 1
ATOM 562 O O . ALA A 1 67 ? 8.643 6.992 -23.079 1.00 83.44 67 ALA A O 1
ATOM 563 N N . TYR A 1 68 ? 6.677 6.689 -22.052 1.00 81.69 68 TYR A N 1
ATOM 564 C CA . TYR A 1 68 ? 5.930 6.543 -23.305 1.00 81.69 68 TYR A CA 1
ATOM 565 C C . TYR A 1 68 ? 5.990 7.798 -24.182 1.00 81.69 68 TYR A C 1
ATOM 567 O O . TYR A 1 68 ? 6.161 7.675 -25.393 1.00 81.69 68 TYR A O 1
ATOM 575 N N . ALA A 1 69 ? 5.914 8.992 -23.588 1.00 81.81 69 ALA A N 1
ATOM 576 C CA . ALA A 1 69 ? 6.060 10.251 -24.320 1.00 81.81 69 ALA A CA 1
ATOM 577 C C . ALA A 1 69 ? 7.459 10.420 -24.950 1.00 81.81 69 ALA A C 1
ATOM 579 O O . ALA A 1 69 ? 7.593 11.087 -25.972 1.00 81.81 69 ALA A O 1
ATOM 580 N N . LEU A 1 70 ? 8.487 9.792 -24.370 1.00 80.94 70 LEU A N 1
ATOM 581 C CA . LEU A 1 70 ? 9.881 9.840 -24.826 1.00 80.94 70 LEU A CA 1
ATOM 582 C C . LEU A 1 70 ? 10.278 8.680 -25.760 1.00 80.94 70 LEU A C 1
ATOM 584 O O . LEU A 1 70 ? 11.459 8.519 -26.060 1.00 80.94 70 LEU A O 1
ATOM 588 N N . GLY A 1 71 ? 9.315 7.880 -26.229 1.00 75.38 71 GLY A N 1
ATOM 589 C CA . GLY A 1 71 ? 9.549 6.844 -27.241 1.00 75.38 71 GLY A CA 1
ATOM 590 C C . GLY A 1 71 ? 9.552 5.399 -26.731 1.00 75.38 71 GLY A C 1
ATOM 591 O O . GLY A 1 71 ? 9.793 4.496 -27.528 1.00 75.38 71 GLY A O 1
ATOM 592 N N . GLY A 1 72 ? 9.256 5.146 -25.447 1.00 77.06 72 GLY A N 1
ATOM 593 C CA . GLY A 1 72 ? 9.051 3.786 -24.922 1.00 77.06 72 GLY A CA 1
ATOM 594 C C . GLY A 1 72 ? 9.434 3.607 -23.450 1.00 77.06 72 GLY A C 1
ATOM 595 O O . GLY A 1 72 ? 10.045 4.476 -22.841 1.00 77.06 72 GLY A O 1
ATOM 596 N N . LEU A 1 73 ? 9.103 2.456 -22.851 1.00 75.94 73 LEU A N 1
ATOM 597 C CA . LEU A 1 73 ? 9.412 2.169 -21.434 1.00 75.94 73 LEU A CA 1
ATOM 598 C C . LEU A 1 73 ? 10.920 2.109 -21.125 1.00 75.94 73 LEU A C 1
ATOM 600 O O . LEU A 1 73 ? 11.305 2.297 -19.973 1.00 75.94 73 LEU A O 1
ATOM 604 N N . ASP A 1 74 ? 11.754 1.886 -22.143 1.00 74.06 74 ASP A N 1
ATOM 605 C CA . ASP A 1 74 ? 13.217 1.933 -22.060 1.00 74.06 74 ASP A CA 1
ATOM 606 C C . ASP A 1 74 ? 13.793 3.353 -22.155 1.00 74.06 74 ASP A C 1
ATOM 608 O O . ASP A 1 74 ? 15.012 3.523 -22.078 1.00 74.06 74 ASP A O 1
ATOM 612 N N . ALA A 1 75 ? 12.949 4.380 -22.309 1.00 70.19 75 ALA A N 1
ATOM 613 C CA . ALA A 1 75 ? 13.401 5.760 -22.374 1.00 70.19 75 ALA A CA 1
ATOM 614 C C . ALA A 1 75 ? 14.134 6.157 -21.084 1.00 70.19 75 ALA A C 1
ATOM 616 O O . ALA A 1 75 ? 13.610 6.045 -19.972 1.00 70.19 75 ALA A O 1
ATOM 617 N N . ARG A 1 76 ? 15.361 6.659 -21.254 1.00 71.12 76 ARG A N 1
ATOM 618 C CA . ARG A 1 76 ? 16.226 7.150 -20.174 1.00 71.12 76 ARG A CA 1
ATOM 619 C C . ARG A 1 76 ? 16.501 8.636 -20.375 1.00 71.12 76 ARG A C 1
ATOM 621 O O . ARG A 1 76 ? 17.569 8.986 -20.879 1.00 71.12 76 ARG A O 1
ATOM 628 N N . PRO A 1 77 ? 15.552 9.520 -20.035 1.00 70.50 77 PRO A N 1
ATOM 629 C CA . PRO A 1 77 ? 15.817 10.948 -20.080 1.00 70.50 77 PRO A CA 1
ATOM 630 C C . PRO A 1 77 ? 17.006 11.303 -19.189 1.00 70.50 77 PRO A C 1
ATOM 632 O O . PRO A 1 77 ? 17.225 10.721 -18.120 1.00 70.50 77 PRO A O 1
ATOM 635 N N . VAL A 1 78 ? 17.778 12.279 -19.653 1.00 71.62 78 VAL A N 1
ATOM 636 C CA . VAL A 1 78 ? 18.878 12.850 -18.885 1.00 71.62 78 VAL A CA 1
ATOM 637 C C . VAL A 1 78 ? 18.278 13.815 -17.868 1.00 71.62 78 VAL A C 1
ATOM 639 O O . VAL A 1 78 ? 17.748 14.860 -18.236 1.00 71.62 78 VAL A O 1
ATOM 642 N N . ILE A 1 79 ? 18.352 13.459 -16.589 1.00 70.81 79 ILE A N 1
ATOM 643 C CA . ILE A 1 79 ? 17.914 14.299 -15.470 1.00 70.81 79 ILE A CA 1
ATOM 644 C C . ILE A 1 79 ? 19.147 14.570 -14.609 1.00 70.81 79 ILE A C 1
ATOM 646 O O . ILE A 1 79 ? 19.902 13.652 -14.300 1.00 70.81 79 ILE A O 1
ATOM 650 N N . PHE A 1 80 ? 19.388 15.840 -14.268 1.00 67.00 80 PHE A N 1
ATOM 651 C CA . PHE A 1 80 ? 20.587 16.279 -13.535 1.00 67.00 80 PHE A CA 1
ATOM 652 C C . PHE A 1 80 ? 21.912 15.760 -14.138 1.00 67.00 80 PHE A C 1
ATOM 654 O O . PHE A 1 80 ? 22.850 15.437 -13.418 1.00 67.00 80 PHE A O 1
ATOM 661 N N . GLY A 1 81 ? 21.986 15.657 -15.471 1.00 66.00 81 GLY A N 1
ATOM 662 C CA . GLY A 1 81 ? 23.193 15.225 -16.185 1.00 66.00 81 GLY A CA 1
ATOM 663 C C . GLY A 1 81 ? 23.426 13.710 -16.246 1.00 66.00 81 GLY A C 1
ATOM 664 O O . GLY A 1 81 ? 24.460 13.297 -16.763 1.00 66.00 81 GLY A O 1
ATOM 665 N N . SER A 1 82 ? 22.492 12.872 -15.777 1.00 59.53 82 SER A N 1
ATOM 666 C CA . SER A 1 82 ? 22.611 11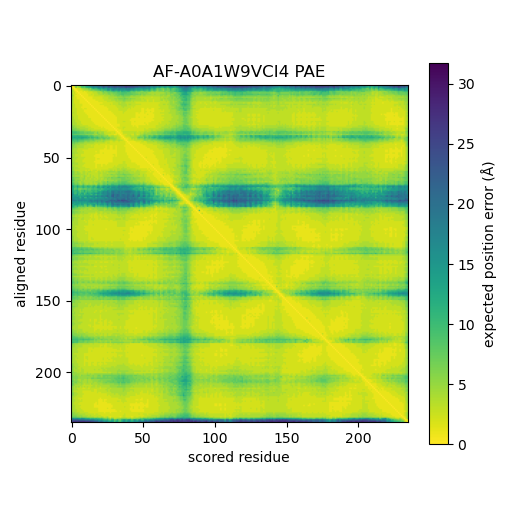.407 -15.841 1.00 59.53 82 SER A CA 1
ATOM 667 C C . SER A 1 82 ? 21.386 10.748 -16.500 1.00 59.53 82 SER A C 1
ATOM 669 O O . SER A 1 82 ? 20.259 11.180 -16.239 1.00 59.53 82 SER A O 1
ATOM 671 N N . PRO A 1 83 ? 21.555 9.709 -17.348 1.00 68.19 83 PRO A N 1
ATOM 672 C CA . PRO A 1 83 ? 20.440 8.907 -17.849 1.00 68.19 83 PRO A CA 1
ATOM 673 C C . PRO A 1 83 ? 19.700 8.241 -16.687 1.00 68.19 83 PRO A C 1
ATOM 675 O O . PRO A 1 83 ? 20.271 7.423 -15.965 1.00 68.19 83 PRO A O 1
ATOM 678 N N . THR A 1 84 ? 18.422 8.573 -16.520 1.00 72.94 84 THR A N 1
ATOM 679 C CA . THR A 1 84 ? 17.611 8.087 -15.396 1.00 72.94 84 THR A CA 1
ATOM 680 C C . THR A 1 84 ? 16.461 7.211 -15.868 1.00 72.94 84 THR A C 1
ATOM 682 O O . THR A 1 84 ? 15.672 7.589 -16.733 1.00 72.94 84 THR A O 1
ATOM 685 N N . GLY A 1 85 ? 16.345 6.021 -15.279 1.00 79.50 85 GLY A N 1
ATOM 686 C CA . GLY A 1 85 ? 15.222 5.116 -15.502 1.00 79.50 85 GLY A CA 1
ATOM 687 C C . GLY A 1 85 ? 13.999 5.556 -14.702 1.00 79.50 85 GLY A C 1
ATOM 688 O O . GLY A 1 85 ? 13.730 4.999 -13.638 1.00 79.50 85 GLY A O 1
ATOM 689 N N . ILE A 1 86 ? 13.243 6.543 -15.200 1.00 82.06 86 ILE A N 1
ATOM 690 C CA . ILE A 1 86 ? 12.094 7.112 -14.464 1.00 82.06 86 ILE A CA 1
ATOM 691 C C . ILE A 1 86 ? 11.062 6.029 -14.095 1.00 82.06 86 ILE A C 1
ATOM 693 O O . ILE A 1 86 ? 10.503 6.053 -13.000 1.00 82.06 86 ILE A O 1
ATOM 697 N N . VAL A 1 87 ? 10.853 5.031 -14.961 1.00 83.12 87 VAL A N 1
ATOM 698 C CA . VAL A 1 87 ? 9.949 3.899 -14.688 1.00 83.12 87 VAL A CA 1
ATOM 699 C C . VAL A 1 87 ? 10.389 3.116 -13.448 1.00 83.12 87 VAL A C 1
ATOM 701 O O . VAL A 1 87 ? 9.567 2.808 -12.583 1.00 83.12 87 VAL A O 1
ATOM 704 N N . GLY A 1 88 ? 11.684 2.817 -13.329 1.00 86.06 88 GLY A N 1
ATOM 705 C CA . GLY A 1 88 ? 12.217 2.069 -12.194 1.00 86.06 88 GLY A CA 1
ATOM 706 C C . GLY A 1 88 ? 12.261 2.894 -10.905 1.00 86.06 88 GLY A C 1
ATOM 707 O O . GLY A 1 88 ? 11.960 2.359 -9.838 1.00 86.06 88 GLY A O 1
ATOM 708 N N . ILE A 1 89 ? 12.505 4.206 -10.991 1.00 86.44 89 ILE A N 1
ATOM 709 C CA . ILE A 1 89 ? 12.384 5.130 -9.847 1.00 86.44 89 ILE A CA 1
ATOM 710 C C . ILE A 1 89 ? 10.932 5.196 -9.352 1.00 86.44 89 ILE A C 1
ATOM 712 O O . ILE A 1 89 ? 10.684 5.101 -8.150 1.00 86.44 89 ILE A O 1
ATOM 716 N N . GLY A 1 90 ? 9.961 5.291 -10.264 1.00 89.81 90 GLY A N 1
ATOM 717 C CA . GLY A 1 90 ? 8.540 5.228 -9.917 1.00 89.81 90 GLY A CA 1
ATOM 718 C C . GLY A 1 90 ? 8.164 3.901 -9.251 1.00 89.81 90 GLY A C 1
ATOM 719 O O . GLY A 1 90 ? 7.469 3.886 -8.237 1.00 89.81 90 GLY A O 1
ATOM 720 N N . ALA A 1 91 ? 8.688 2.780 -9.757 1.00 89.88 91 ALA A N 1
ATOM 721 C CA . ALA A 1 91 ? 8.488 1.466 -9.147 1.00 89.88 91 ALA A CA 1
ATOM 722 C C . ALA A 1 91 ? 9.117 1.354 -7.744 1.00 89.88 91 ALA A C 1
ATOM 724 O O . ALA A 1 91 ? 8.537 0.711 -6.862 1.00 89.88 91 ALA A O 1
ATOM 725 N N . LEU A 1 92 ? 10.273 1.986 -7.513 1.00 92.50 92 LEU A N 1
ATOM 726 C CA . LEU A 1 92 ? 10.890 2.083 -6.188 1.00 92.50 92 LEU A CA 1
ATOM 727 C C . LEU A 1 92 ? 10.008 2.895 -5.234 1.00 92.50 92 LEU A C 1
ATOM 729 O O . LEU A 1 92 ? 9.733 2.423 -4.131 1.00 92.50 92 LEU A O 1
ATOM 733 N N . ALA A 1 93 ? 9.521 4.063 -5.667 1.00 93.44 93 ALA A N 1
ATOM 734 C CA . ALA A 1 93 ? 8.638 4.912 -4.869 1.00 93.44 93 ALA A CA 1
ATOM 735 C C . ALA A 1 93 ? 7.394 4.140 -4.401 1.00 93.44 93 ALA A C 1
ATOM 737 O O . ALA A 1 93 ? 7.163 4.042 -3.195 1.00 93.44 93 ALA A O 1
ATOM 738 N N . THR A 1 94 ? 6.665 3.491 -5.319 1.00 93.44 94 THR A N 1
ATOM 739 C CA . THR A 1 94 ? 5.526 2.624 -4.962 1.00 93.44 94 THR A CA 1
ATOM 740 C C . THR A 1 94 ? 5.937 1.477 -4.037 1.00 93.44 94 THR A C 1
ATOM 742 O O . THR A 1 94 ? 5.208 1.136 -3.108 1.00 93.44 94 THR A O 1
ATOM 745 N N . SER A 1 95 ? 7.104 0.860 -4.243 1.00 94.56 95 SER A N 1
ATOM 746 C CA . SER A 1 95 ? 7.548 -0.256 -3.394 1.00 94.56 95 SER A CA 1
ATOM 747 C C . SER A 1 95 ? 7.826 0.187 -1.953 1.00 94.56 95 SER A C 1
ATOM 749 O O . SER A 1 95 ? 7.472 -0.526 -1.008 1.00 94.56 95 SER A O 1
ATOM 751 N N . VAL A 1 96 ? 8.411 1.373 -1.768 1.00 97.00 96 VAL A N 1
ATOM 752 C CA . VAL A 1 96 ? 8.646 1.974 -0.447 1.00 97.00 96 VAL A CA 1
ATOM 753 C C . VAL A 1 96 ? 7.322 2.362 0.205 1.00 97.00 96 VAL A C 1
ATOM 755 O O . VAL A 1 96 ? 7.044 1.909 1.319 1.00 97.00 96 VAL A O 1
ATOM 758 N N . THR A 1 97 ? 6.470 3.129 -0.481 1.00 97.50 97 THR A N 1
ATOM 759 C CA . THR A 1 97 ? 5.205 3.591 0.108 1.00 97.50 97 THR A CA 1
ATOM 760 C C . THR A 1 97 ? 4.271 2.435 0.442 1.00 97.50 97 THR A C 1
ATOM 762 O O . THR A 1 97 ? 3.652 2.452 1.501 1.00 97.50 97 THR A O 1
ATOM 765 N N . LEU A 1 98 ? 4.224 1.381 -0.379 1.00 96.62 98 LEU A N 1
ATOM 766 C CA . LEU A 1 98 ? 3.415 0.191 -0.107 1.00 96.62 98 LEU A CA 1
ATOM 767 C C . LEU A 1 98 ? 3.961 -0.633 1.072 1.00 96.62 98 LEU A C 1
ATOM 769 O O . LEU A 1 98 ? 3.197 -1.266 1.797 1.00 96.62 98 LEU A O 1
ATOM 773 N N . THR A 1 99 ? 5.274 -0.612 1.306 1.00 98.00 99 THR A N 1
ATOM 774 C CA . THR A 1 99 ? 5.867 -1.232 2.505 1.00 98.00 99 THR A CA 1
ATOM 775 C C . THR A 1 99 ? 5.429 -0.489 3.766 1.00 98.00 99 THR A C 1
ATOM 777 O O . THR A 1 99 ? 5.002 -1.114 4.741 1.00 98.00 99 THR A O 1
ATOM 780 N N . ILE A 1 100 ? 5.449 0.847 3.720 1.00 98.25 100 ILE A N 1
ATOM 781 C CA . ILE A 1 100 ? 4.970 1.698 4.816 1.00 98.25 100 ILE A CA 1
ATOM 782 C C . ILE A 1 100 ? 3.450 1.564 4.985 1.00 98.25 100 ILE A C 1
ATOM 784 O O . ILE A 1 100 ? 2.972 1.488 6.112 1.00 98.25 100 ILE A O 1
ATOM 788 N N . PHE A 1 101 ? 2.685 1.432 3.897 1.00 98.44 101 PHE A N 1
ATOM 789 C CA . PHE A 1 101 ? 1.242 1.182 3.939 1.00 98.44 101 PHE A CA 1
ATOM 790 C C . PHE A 1 101 ? 0.909 -0.023 4.827 1.00 98.44 101 PHE A C 1
ATOM 792 O O . PHE A 1 101 ? 0.083 0.089 5.729 1.00 98.44 101 PHE A O 1
ATOM 799 N N . TYR A 1 102 ? 1.582 -1.163 4.641 1.00 98.25 102 TYR A N 1
ATOM 800 C CA . TYR A 1 102 ? 1.324 -2.344 5.472 1.00 98.25 102 TYR A CA 1
ATOM 801 C C . TYR A 1 102 ? 1.890 -2.234 6.891 1.00 98.25 102 TYR A C 1
ATOM 803 O O . TYR A 1 102 ? 1.375 -2.898 7.791 1.00 98.25 102 TYR A O 1
ATOM 811 N N . LEU A 1 103 ? 2.897 -1.386 7.130 1.00 98.12 103 LEU A N 1
ATOM 812 C CA . LEU A 1 103 ? 3.297 -1.026 8.494 1.00 98.12 103 LEU A CA 1
ATOM 813 C C . LEU A 1 103 ? 2.181 -0.244 9.189 1.00 98.12 103 LEU A C 1
ATOM 815 O O . LEU A 1 103 ? 1.816 -0.569 10.315 1.00 98.12 103 LEU A O 1
ATOM 819 N N . LEU A 1 104 ? 1.579 0.725 8.499 1.00 98.31 104 LEU A N 1
ATOM 820 C CA . LEU A 1 104 ? 0.439 1.473 9.023 1.00 98.31 104 LEU A CA 1
ATOM 821 C C . LEU A 1 104 ? -0.774 0.568 9.245 1.00 98.31 104 LEU A C 1
ATOM 823 O O . LEU A 1 104 ? -1.422 0.690 10.276 1.00 98.31 104 LEU A O 1
ATOM 827 N N . MET A 1 105 ? -1.040 -0.403 8.365 1.00 98.38 105 MET A N 1
ATOM 828 C CA . MET A 1 105 ? -2.099 -1.395 8.607 1.00 98.38 105 MET A CA 1
ATOM 829 C C . MET A 1 105 ? -1.845 -2.231 9.873 1.00 98.38 105 MET A C 1
ATOM 831 O O . MET A 1 105 ? -2.788 -2.545 10.600 1.00 98.38 105 MET A O 1
ATOM 835 N N . LEU A 1 106 ? -0.587 -2.568 10.175 1.00 98.19 106 LEU A N 1
ATOM 836 C CA . LEU A 1 106 ? -0.224 -3.246 11.423 1.00 98.19 106 LEU A CA 1
ATOM 837 C C . LEU A 1 106 ? -0.427 -2.343 12.652 1.00 98.19 106 LEU A C 1
ATOM 839 O O . LEU A 1 106 ? -0.920 -2.809 13.681 1.00 98.19 106 LEU A O 1
ATOM 843 N N . VAL A 1 107 ? -0.093 -1.055 12.541 1.00 97.56 107 VAL A N 1
ATOM 844 C CA . VAL A 1 107 ? -0.358 -0.057 13.592 1.00 97.56 107 VAL A CA 1
ATOM 845 C C . VAL A 1 107 ? -1.861 0.104 13.825 1.00 97.56 107 VAL A C 1
ATOM 847 O O . VAL A 1 107 ? -2.312 0.069 14.966 1.00 97.56 107 VAL A O 1
ATOM 850 N N . ILE A 1 108 ? -2.650 0.174 12.755 1.00 97.25 108 ILE A N 1
ATOM 851 C CA . ILE A 1 108 ? -4.115 0.229 12.805 1.00 97.25 108 ILE A CA 1
ATOM 852 C C . ILE A 1 108 ? -4.691 -1.027 13.474 1.00 97.25 108 ILE A C 1
ATOM 854 O O . ILE A 1 108 ? -5.591 -0.924 14.305 1.00 97.25 108 ILE A O 1
ATOM 858 N N . TRP A 1 109 ? -4.171 -2.220 13.153 1.00 97.44 109 TRP A N 1
ATOM 859 C CA . TRP A 1 109 ? -4.570 -3.456 13.838 1.00 97.44 109 TRP A CA 1
ATOM 860 C C . TRP A 1 109 ? -4.342 -3.336 15.351 1.00 97.44 109 TRP A C 1
ATOM 862 O O . TRP A 1 109 ? -5.237 -3.637 16.144 1.00 97.44 109 TRP A O 1
ATOM 872 N N . LYS A 1 110 ? -3.151 -2.882 15.757 1.00 95.75 110 LYS A N 1
ATOM 873 C CA . LYS A 1 110 ? -2.807 -2.710 17.171 1.00 95.75 110 LYS A CA 1
ATOM 874 C C . LYS A 1 110 ? -3.792 -1.768 17.859 1.00 95.75 110 LYS A C 1
ATOM 876 O O . LYS A 1 110 ? -4.332 -2.137 18.901 1.00 95.75 110 LYS A O 1
ATOM 881 N N . ASP A 1 111 ? -3.998 -0.591 17.273 1.00 93.44 111 ASP A N 1
ATOM 882 C CA . ASP A 1 111 ? -4.858 0.469 17.802 1.00 93.44 111 ASP A CA 1
ATOM 883 C C . ASP A 1 111 ? -6.297 -0.031 17.982 1.00 93.44 111 ASP A C 1
ATOM 885 O O . ASP A 1 111 ? -6.827 -0.046 19.092 1.00 93.44 111 ASP A O 1
ATOM 889 N N . ARG A 1 112 ? -6.885 -0.608 16.926 1.00 93.50 112 ARG A N 1
ATOM 890 C CA . ARG A 1 112 ? -8.264 -1.111 16.963 1.00 93.50 112 ARG A CA 1
ATOM 891 C C . ARG A 1 112 ? -8.481 -2.217 17.987 1.00 93.50 112 ARG A C 1
ATOM 893 O O . ARG A 1 112 ? -9.527 -2.285 18.642 1.00 93.50 112 ARG A O 1
ATOM 900 N N . PHE A 1 113 ? -7.560 -3.176 18.047 1.00 93.69 113 PHE A N 1
ATOM 901 C CA . PHE A 1 113 ? -7.767 -4.381 18.843 1.00 93.69 113 PHE A CA 1
ATOM 902 C C . PHE A 1 113 ? -7.192 -4.276 20.256 1.00 93.69 113 PHE A C 1
ATOM 904 O O . PHE A 1 113 ? -7.542 -5.128 21.079 1.00 93.69 113 PHE A O 1
ATOM 911 N N . GLY A 1 114 ? -6.401 -3.240 20.555 1.00 91.62 114 GLY A N 1
ATOM 912 C CA . GLY A 1 114 ? -5.776 -3.018 21.861 1.00 91.62 114 GLY A CA 1
ATOM 913 C C . GLY A 1 114 ? -4.756 -4.098 22.225 1.00 91.62 114 GLY A C 1
ATOM 914 O O . GLY A 1 114 ? -4.559 -4.394 23.401 1.00 91.62 114 GLY A O 1
ATOM 915 N N . LYS A 1 115 ? -4.151 -4.758 21.228 1.00 91.38 115 LYS A N 1
ATOM 916 C CA . LYS A 1 115 ? -3.220 -5.877 21.446 1.00 91.38 115 LYS A CA 1
ATOM 917 C C . LYS A 1 115 ? -1.763 -5.401 21.436 1.00 91.38 115 LYS A C 1
ATOM 919 O O . LYS A 1 115 ? -1.437 -4.451 20.728 1.00 91.38 115 LYS A O 1
ATOM 924 N N . PRO A 1 116 ? -0.850 -6.021 22.202 1.00 92.88 116 PRO A N 1
ATOM 925 C CA . PRO A 1 116 ? 0.577 -5.747 22.065 1.00 92.88 116 PRO A CA 1
ATOM 926 C C . PRO A 1 116 ? 1.131 -6.351 20.766 1.00 92.88 116 PRO A C 1
ATOM 928 O O . PRO A 1 116 ? 0.594 -7.330 20.239 1.00 92.88 116 PRO A O 1
ATOM 931 N N . TYR A 1 117 ? 2.246 -5.801 20.276 1.00 93.75 117 TYR A N 1
ATOM 932 C CA . TYR A 1 117 ? 3.036 -6.457 19.236 1.00 93.75 117 TYR A CA 1
ATOM 933 C C . TYR A 1 117 ? 3.758 -7.652 19.863 1.00 93.75 117 TYR A C 1
ATOM 935 O O . TYR A 1 117 ? 4.785 -7.503 20.515 1.00 93.75 117 TYR A O 1
ATOM 943 N N . ASN A 1 118 ? 3.183 -8.842 19.716 1.00 93.00 118 ASN A N 1
ATOM 944 C CA . ASN A 1 118 ? 3.846 -10.084 20.101 1.00 93.00 118 ASN A CA 1
ATOM 945 C C . ASN A 1 118 ? 4.956 -10.444 19.093 1.00 93.00 118 ASN A C 1
ATOM 947 O O . ASN A 1 118 ? 5.231 -9.690 18.158 1.00 93.00 118 ASN A O 1
ATOM 951 N N . TRP A 1 119 ? 5.563 -11.624 19.245 1.00 96.88 119 TRP A N 1
ATOM 952 C CA . TRP A 1 119 ? 6.590 -12.122 18.321 1.00 96.88 119 TRP A CA 1
ATOM 953 C C . TRP A 1 119 ? 6.160 -12.033 16.846 1.00 96.88 119 TRP A C 1
ATOM 955 O O . TRP A 1 119 ? 6.970 -11.694 15.989 1.00 96.88 119 TRP A O 1
ATOM 965 N N . PHE A 1 120 ? 4.876 -12.271 16.551 1.00 97.06 120 PHE A N 1
ATOM 966 C CA . PHE A 1 120 ? 4.350 -12.203 15.192 1.00 97.06 120 PHE A CA 1
ATOM 967 C C . PHE A 1 120 ? 4.279 -10.758 14.692 1.00 97.06 120 PHE A C 1
ATOM 969 O O . PHE A 1 120 ? 4.707 -10.483 13.580 1.00 97.06 120 PHE A O 1
ATOM 976 N N . GLY A 1 121 ? 3.828 -9.808 15.517 1.00 96.81 121 GLY A N 1
ATOM 977 C CA . GLY A 1 121 ? 3.898 -8.382 15.175 1.00 96.81 121 GLY A CA 1
ATOM 978 C C . GLY A 1 121 ? 5.335 -7.915 14.906 1.00 96.81 121 GLY A C 1
ATOM 979 O O . GLY A 1 121 ? 5.585 -7.234 13.912 1.00 96.81 121 GLY A O 1
ATOM 980 N N . MET A 1 122 ? 6.291 -8.348 15.735 1.00 97.50 122 MET A N 1
ATOM 981 C CA . MET A 1 122 ? 7.715 -8.044 15.544 1.00 97.50 122 MET A CA 1
ATOM 982 C C . MET A 1 122 ? 8.277 -8.656 14.256 1.00 97.50 122 MET A C 1
ATOM 984 O O . MET A 1 122 ? 9.039 -7.994 13.554 1.00 97.50 122 MET A O 1
ATOM 988 N N . LEU A 1 123 ? 7.852 -9.871 13.893 1.00 98.12 123 LEU A N 1
ATOM 989 C CA . LEU A 1 123 ? 8.200 -10.499 12.616 1.00 98.12 123 LEU A CA 1
ATOM 990 C C . LEU A 1 123 ? 7.735 -9.654 11.419 1.00 98.12 123 LEU A C 1
ATOM 992 O O . LEU A 1 123 ? 8.476 -9.517 10.450 1.00 98.12 123 LEU A O 1
ATOM 996 N N . LEU A 1 124 ? 6.541 -9.056 11.479 1.00 98.44 124 LEU A N 1
ATOM 997 C CA . LEU A 1 124 ? 6.022 -8.217 10.391 1.00 98.44 124 LEU A CA 1
ATOM 998 C C . LEU A 1 124 ? 6.780 -6.884 10.269 1.00 98.44 124 LEU A C 1
ATOM 1000 O O . LEU A 1 124 ? 7.033 -6.434 9.150 1.00 98.44 124 LEU A O 1
ATOM 1004 N N . PHE A 1 125 ? 7.203 -6.282 11.387 1.00 97.94 125 PHE A N 1
ATOM 1005 C CA . PHE A 1 125 ? 8.119 -5.132 11.362 1.00 97.94 125 PHE A CA 1
ATOM 1006 C C . PHE A 1 125 ? 9.485 -5.507 10.784 1.00 97.94 125 PHE A C 1
ATOM 1008 O O . PHE A 1 125 ? 10.004 -4.798 9.920 1.00 97.94 125 PHE A O 1
ATOM 1015 N N . ALA A 1 126 ? 10.046 -6.641 11.213 1.00 98.06 126 ALA A N 1
ATOM 1016 C CA . ALA A 1 126 ? 11.310 -7.145 10.690 1.00 98.06 126 ALA A CA 1
ATOM 1017 C C . ALA A 1 126 ? 11.222 -7.416 9.181 1.00 98.06 126 ALA A C 1
ATOM 1019 O O . ALA A 1 126 ? 12.121 -7.029 8.442 1.00 98.06 126 ALA A O 1
ATOM 1020 N N . ALA A 1 127 ? 10.117 -7.992 8.697 1.00 98.44 127 ALA A N 1
ATOM 1021 C CA . ALA A 1 127 ? 9.890 -8.217 7.272 1.00 98.44 127 ALA A CA 1
ATOM 1022 C C . ALA A 1 127 ? 9.897 -6.904 6.466 1.00 98.44 127 ALA A C 1
ATOM 1024 O O . ALA A 1 127 ? 10.517 -6.837 5.404 1.00 98.44 127 ALA A O 1
ATOM 1025 N N . ALA A 1 128 ? 9.275 -5.841 6.986 1.00 97.94 128 ALA A N 1
ATOM 1026 C CA . ALA A 1 128 ? 9.307 -4.521 6.358 1.00 97.94 128 ALA A CA 1
ATOM 1027 C C . ALA A 1 128 ? 10.725 -3.923 6.334 1.00 97.94 128 ALA A C 1
ATOM 1029 O O . ALA A 1 128 ? 11.165 -3.423 5.299 1.00 97.94 128 ALA A O 1
ATOM 1030 N N . ALA A 1 129 ? 11.460 -4.016 7.447 1.00 98.00 129 ALA A N 1
ATOM 1031 C CA . ALA A 1 129 ? 12.839 -3.536 7.538 1.00 98.00 129 ALA A CA 1
ATOM 1032 C C . ALA A 1 129 ? 13.763 -4.291 6.572 1.00 98.00 129 ALA A C 1
ATOM 1034 O O . ALA A 1 129 ? 14.472 -3.671 5.781 1.00 98.00 129 ALA A O 1
ATOM 1035 N N . ILE A 1 130 ? 13.688 -5.625 6.562 1.00 98.12 130 ILE A N 1
ATOM 1036 C CA . ILE A 1 130 ? 14.421 -6.485 5.625 1.00 98.12 130 ILE A CA 1
ATOM 1037 C C . ILE A 1 130 ? 14.089 -6.099 4.185 1.00 98.12 130 ILE A C 1
ATOM 1039 O O . ILE A 1 130 ? 14.996 -5.978 3.365 1.00 98.12 130 ILE A O 1
ATOM 1043 N N . ARG A 1 131 ? 12.816 -5.844 3.861 1.00 97.56 131 ARG A N 1
ATOM 1044 C CA . ARG A 1 131 ? 12.440 -5.401 2.515 1.00 97.56 131 ARG A CA 1
ATOM 1045 C C . ARG A 1 131 ? 13.117 -4.094 2.124 1.00 97.56 131 ARG A C 1
ATOM 1047 O O . ARG A 1 131 ? 13.652 -4.007 1.022 1.00 97.56 131 ARG A O 1
ATOM 1054 N N . LEU A 1 132 ? 13.075 -3.088 2.996 1.00 96.94 132 LEU A N 1
ATOM 1055 C CA . LEU A 1 132 ? 13.699 -1.786 2.748 1.00 96.94 132 LEU A CA 1
ATOM 1056 C C . LEU A 1 132 ? 15.209 -1.933 2.534 1.00 96.94 132 LEU A C 1
ATOM 1058 O O . LEU A 1 132 ? 15.742 -1.362 1.584 1.00 96.94 132 LEU A O 1
ATOM 1062 N N . LEU A 1 133 ? 15.869 -2.770 3.340 1.00 97.00 133 LEU A N 1
ATOM 1063 C CA . LEU A 1 133 ? 17.284 -3.099 3.165 1.00 97.00 133 LEU A CA 1
ATOM 1064 C C . LEU A 1 133 ? 17.545 -3.774 1.817 1.00 97.00 133 LEU A C 1
ATOM 1066 O O . LEU A 1 133 ? 18.409 -3.319 1.074 1.00 97.00 133 LEU A O 1
ATOM 1070 N N . ILE A 1 134 ? 16.769 -4.803 1.457 1.00 96.25 134 ILE A N 1
ATOM 1071 C CA . ILE A 1 134 ? 16.904 -5.491 0.165 1.00 96.25 134 ILE A CA 1
ATOM 1072 C C . ILE A 1 134 ? 16.753 -4.495 -0.988 1.00 96.25 134 ILE A C 1
ATOM 1074 O O . ILE A 1 134 ? 17.531 -4.560 -1.933 1.00 96.25 134 ILE A O 1
ATOM 1078 N N . MET A 1 135 ? 15.799 -3.562 -0.918 1.00 95.12 135 MET A N 1
ATOM 1079 C CA . MET A 1 135 ? 15.560 -2.565 -1.971 1.00 95.12 135 MET A CA 1
ATOM 1080 C C . MET A 1 135 ? 16.693 -1.541 -2.130 1.00 95.12 135 MET A C 1
ATOM 1082 O O . MET A 1 135 ? 16.819 -0.968 -3.215 1.00 95.12 135 MET A O 1
ATOM 1086 N N . ALA A 1 136 ? 17.517 -1.335 -1.099 1.00 93.50 136 ALA A N 1
ATOM 1087 C CA . ALA A 1 136 ? 18.666 -0.433 -1.144 1.00 93.50 136 ALA A CA 1
ATOM 1088 C C . ALA A 1 136 ? 19.876 -1.029 -1.886 1.00 93.50 136 ALA A C 1
ATOM 1090 O O . ALA A 1 136 ? 20.745 -0.284 -2.338 1.00 93.50 136 ALA A O 1
ATOM 1091 N N . PHE A 1 137 ? 19.945 -2.355 -2.052 1.00 94.00 137 PHE A N 1
ATOM 1092 C CA . PHE A 1 137 ? 21.055 -2.976 -2.773 1.00 94.00 137 PHE A CA 1
ATOM 1093 C C . PHE A 1 137 ? 21.030 -2.622 -4.269 1.00 94.00 137 PHE A C 1
ATOM 1095 O O . PHE A 1 137 ? 19.966 -2.683 -4.904 1.00 94.00 137 PHE A O 1
ATOM 1102 N N . PRO A 1 138 ? 22.204 -2.356 -4.880 1.00 89.12 138 PRO A N 1
ATOM 1103 C CA . PRO A 1 138 ? 22.305 -1.968 -6.289 1.00 89.12 138 PRO A CA 1
ATOM 1104 C C . PRO A 1 138 ? 21.801 -3.055 -7.248 1.00 89.12 138 PRO A C 1
ATOM 1106 O O . PRO A 1 138 ? 21.367 -2.744 -8.356 1.00 89.12 138 PRO A O 1
ATOM 1109 N N . GLY A 1 139 ? 21.771 -4.320 -6.813 1.00 90.00 139 GLY A N 1
ATOM 1110 C CA . GLY A 1 139 ? 21.274 -5.445 -7.608 1.00 90.00 139 GLY A CA 1
ATOM 1111 C C . GLY A 1 139 ? 19.799 -5.339 -8.020 1.00 90.00 139 GLY A C 1
ATOM 1112 O O . GLY A 1 139 ? 19.396 -5.956 -9.002 1.00 90.00 139 GLY A O 1
ATOM 1113 N N . ASN A 1 140 ? 18.998 -4.491 -7.363 1.00 90.00 140 ASN A N 1
ATOM 1114 C CA . ASN A 1 140 ? 17.636 -4.193 -7.819 1.00 90.00 140 ASN A CA 1
ATOM 1115 C C . ASN A 1 140 ? 17.597 -3.498 -9.185 1.00 90.00 140 ASN A C 1
ATOM 1117 O O . ASN A 1 140 ? 16.567 -3.572 -9.857 1.00 90.00 140 ASN A O 1
ATOM 1121 N N . ASN A 1 141 ? 18.689 -2.837 -9.584 1.00 89.25 141 ASN A N 1
ATOM 1122 C CA . ASN A 1 141 ? 18.831 -2.134 -10.854 1.00 89.25 141 ASN A CA 1
ATOM 1123 C C . ASN A 1 141 ? 17.629 -1.225 -11.172 1.00 89.25 141 ASN A C 1
ATOM 1125 O O . ASN A 1 141 ? 16.990 -1.351 -12.214 1.00 89.25 141 ASN A O 1
ATOM 1129 N N . TRP A 1 142 ? 17.307 -0.305 -10.258 1.00 88.25 142 TRP A N 1
ATOM 1130 C CA . TRP A 1 142 ? 16.185 0.633 -10.409 1.00 88.25 142 TRP A CA 1
ATOM 1131 C C . TRP A 1 142 ? 16.330 1.604 -11.592 1.00 88.25 142 TRP A C 1
ATOM 1133 O O . TRP A 1 142 ? 15.383 2.307 -11.916 1.00 88.25 142 TRP A O 1
ATOM 1143 N N . GLN A 1 143 ? 17.492 1.644 -12.250 1.00 83.81 143 GLN A N 1
ATOM 1144 C CA . GLN A 1 143 ? 17.704 2.405 -13.487 1.00 83.81 143 GLN A CA 1
ATOM 1145 C C . GLN A 1 143 ? 17.237 1.649 -14.741 1.00 83.81 143 GLN A C 1
ATOM 1147 O O . GLN A 1 143 ? 17.169 2.222 -15.827 1.00 83.81 143 GLN A O 1
ATOM 1152 N N . SER A 1 144 ? 16.909 0.364 -14.601 1.00 78.50 144 SER A N 1
ATOM 1153 C CA . SER A 1 144 ? 16.330 -0.464 -15.653 1.00 78.50 144 SER A CA 1
ATOM 1154 C C . SER A 1 144 ? 14.806 -0.531 -15.503 1.00 78.50 144 SER A C 1
ATOM 1156 O O . SER A 1 144 ? 14.315 -0.679 -14.379 1.00 78.50 144 SER A O 1
ATOM 1158 N N . PRO A 1 145 ? 14.034 -0.496 -16.604 1.00 69.38 145 PRO A N 1
ATOM 1159 C CA . PRO A 1 145 ? 12.583 -0.690 -16.546 1.00 69.38 145 PRO A CA 1
ATOM 1160 C C . PRO A 1 145 ? 12.193 -2.094 -16.072 1.00 69.38 145 PRO A C 1
ATOM 1162 O O . PRO A 1 145 ? 11.109 -2.282 -15.519 1.00 69.38 145 PRO A O 1
ATOM 1165 N N . SER A 1 146 ? 13.086 -3.076 -16.219 1.00 73.44 146 SER A N 1
ATOM 1166 C CA . SER A 1 146 ? 12.931 -4.407 -15.638 1.00 73.44 146 SER A CA 1
ATOM 1167 C C . SER A 1 146 ? 14.067 -4.708 -14.661 1.00 73.44 146 SER A C 1
ATOM 1169 O O . SER A 1 146 ? 15.229 -4.851 -15.050 1.00 73.44 146 SER A O 1
ATOM 1171 N N . SER A 1 147 ? 13.714 -4.854 -13.384 1.00 78.88 147 SER A N 1
ATOM 1172 C CA . SER A 1 147 ? 14.618 -5.356 -12.340 1.00 78.88 147 SER A CA 1
ATOM 1173 C C . SER A 1 147 ? 15.042 -6.807 -12.642 1.00 78.88 147 SER A C 1
ATOM 1175 O O . SER A 1 147 ? 14.319 -7.491 -13.366 1.00 78.88 147 SER A O 1
ATOM 1177 N N . PRO A 1 148 ? 16.157 -7.345 -12.124 1.00 87.56 148 PRO A N 1
ATOM 1178 C CA . PRO A 1 148 ? 16.466 -8.778 -12.212 1.00 87.56 148 PRO A CA 1
ATOM 1179 C C . PRO A 1 148 ? 15.434 -9.650 -11.477 1.00 87.56 148 PRO A C 1
ATOM 1181 O O . PRO A 1 148 ? 14.773 -9.184 -10.548 1.00 87.56 148 PRO A O 1
ATOM 1184 N N . TYR A 1 149 ? 15.249 -10.902 -11.913 1.00 87.19 149 TYR A N 1
ATOM 1185 C CA . TYR A 1 149 ? 14.208 -11.786 -11.363 1.00 87.19 149 TYR A CA 1
ATOM 1186 C C . TYR A 1 149 ? 14.452 -12.097 -9.887 1.00 87.19 149 TYR A C 1
ATOM 1188 O O . TYR A 1 149 ? 13.571 -11.853 -9.066 1.00 87.19 149 TYR A O 1
ATOM 1196 N N . ASP A 1 150 ? 15.665 -12.520 -9.541 1.00 91.12 150 ASP A N 1
ATOM 1197 C CA . ASP A 1 150 ? 16.006 -12.930 -8.175 1.00 91.12 150 ASP A CA 1
ATOM 1198 C C . ASP A 1 150 ? 15.794 -11.791 -7.175 1.00 91.12 150 ASP A C 1
ATOM 1200 O O . ASP A 1 150 ? 15.123 -11.958 -6.162 1.00 91.12 150 ASP A O 1
ATOM 1204 N N . TRP A 1 151 ? 16.252 -10.582 -7.515 1.00 92.62 151 TRP A N 1
ATOM 1205 C CA . TRP A 1 151 ? 16.048 -9.387 -6.692 1.00 92.62 151 TRP A CA 1
ATOM 1206 C C . TRP A 1 151 ? 14.573 -9.003 -6.550 1.00 92.62 151 TRP A C 1
ATOM 1208 O O . TRP A 1 151 ? 14.149 -8.562 -5.477 1.00 92.62 151 TRP A O 1
ATOM 1218 N N . ALA A 1 152 ? 13.766 -9.211 -7.596 1.00 90.25 152 ALA A N 1
ATOM 1219 C CA . ALA A 1 152 ? 12.323 -9.040 -7.504 1.00 90.25 152 ALA A CA 1
ATOM 1220 C C . ALA A 1 152 ? 11.691 -10.067 -6.548 1.00 90.25 152 ALA A C 1
ATOM 1222 O O . ALA A 1 152 ? 10.821 -9.692 -5.765 1.00 90.25 152 ALA A O 1
ATOM 1223 N N . ILE A 1 153 ? 12.135 -11.325 -6.551 1.00 94.00 153 ILE A N 1
ATOM 1224 C CA . ILE A 1 153 ? 11.668 -12.338 -5.595 1.00 94.00 153 ILE A CA 1
ATOM 1225 C C . ILE A 1 153 ? 12.097 -11.978 -4.168 1.00 94.00 153 ILE A C 1
ATOM 1227 O O . ILE A 1 153 ? 11.245 -11.890 -3.279 1.00 94.00 153 ILE A O 1
ATOM 1231 N N . TYR A 1 154 ? 13.378 -11.671 -3.950 1.00 95.12 154 TYR A N 1
ATOM 1232 C CA . TYR A 1 154 ? 13.928 -11.369 -2.626 1.00 95.12 154 TYR A CA 1
ATOM 1233 C C . TYR A 1 154 ? 13.221 -10.205 -1.939 1.00 95.12 154 TYR A C 1
ATOM 1235 O O . TYR A 1 154 ? 12.904 -10.302 -0.757 1.00 95.12 154 TYR A O 1
ATOM 1243 N N . ARG A 1 155 ? 12.897 -9.123 -2.657 1.00 94.44 155 ARG A N 1
ATOM 1244 C CA . ARG A 1 155 ? 12.172 -7.990 -2.052 1.00 94.44 155 ARG A CA 1
ATOM 1245 C C . ARG A 1 155 ? 10.672 -8.235 -1.884 1.00 94.44 155 ARG A C 1
ATOM 1247 O O . ARG A 1 155 ? 10.029 -7.527 -1.111 1.00 94.44 155 ARG A O 1
ATOM 1254 N N . ASN A 1 156 ? 10.087 -9.183 -2.615 1.00 95.75 156 ASN A N 1
ATOM 1255 C CA . ASN A 1 156 ? 8.647 -9.443 -2.567 1.00 95.75 156 ASN A CA 1
ATOM 1256 C C . ASN A 1 156 ? 8.265 -10.554 -1.580 1.00 95.75 156 ASN A C 1
ATOM 1258 O O . ASN A 1 156 ? 7.136 -10.540 -1.098 1.00 95.75 156 ASN A O 1
ATOM 1262 N N . ILE A 1 157 ? 9.181 -11.450 -1.199 1.00 96.81 157 ILE A N 1
ATOM 1263 C CA . ILE A 1 157 ? 8.932 -12.428 -0.125 1.00 96.81 157 ILE A CA 1
ATOM 1264 C C . ILE A 1 157 ? 8.613 -11.734 1.216 1.00 96.81 157 ILE A C 1
ATOM 1266 O O . ILE A 1 157 ? 7.555 -12.021 1.782 1.00 96.81 157 ILE A O 1
ATOM 1270 N N . PRO A 1 158 ? 9.425 -10.779 1.723 1.00 97.69 158 PRO A N 1
ATOM 1271 C CA . PRO A 1 158 ? 9.110 -10.100 2.976 1.00 97.69 158 PRO A CA 1
ATOM 1272 C C . PRO A 1 158 ? 7.825 -9.273 2.880 1.00 97.69 158 PRO A C 1
ATOM 1274 O O . PRO A 1 158 ? 7.066 -9.195 3.839 1.00 97.69 158 PRO A O 1
ATOM 1277 N N . PHE A 1 159 ? 7.534 -8.706 1.706 1.00 97.44 159 PHE A N 1
ATOM 1278 C CA . PHE A 1 159 ? 6.273 -8.007 1.464 1.00 97.44 159 PHE A CA 1
ATOM 1279 C C . PHE A 1 159 ? 5.058 -8.918 1.558 1.00 97.44 159 PHE A C 1
ATOM 1281 O O . PHE A 1 159 ? 4.059 -8.561 2.177 1.00 97.44 159 PHE A O 1
ATOM 1288 N N . TRP A 1 160 ? 5.141 -10.086 0.926 1.00 97.31 160 TRP A N 1
ATOM 1289 C CA . TRP A 1 160 ? 4.084 -11.082 0.942 1.00 97.31 160 TRP A CA 1
ATOM 1290 C C . TRP A 1 160 ? 3.833 -11.573 2.370 1.00 97.31 160 TRP A C 1
ATOM 1292 O O . TRP A 1 160 ? 2.684 -11.600 2.811 1.00 97.31 160 TRP A O 1
ATOM 1302 N N . LEU A 1 161 ? 4.904 -11.840 3.128 1.00 98.06 161 LEU A N 1
ATOM 1303 C CA . LEU A 1 161 ? 4.828 -12.179 4.550 1.00 98.06 161 LEU A CA 1
ATOM 1304 C C . LEU A 1 161 ? 4.166 -11.058 5.364 1.00 98.06 161 LEU A C 1
ATOM 1306 O O . LEU A 1 161 ? 3.235 -11.319 6.124 1.00 98.06 161 LEU A O 1
ATOM 1310 N N . GLN A 1 162 ? 4.618 -9.813 5.187 1.00 97.81 162 GLN A N 1
ATOM 1311 C CA . GLN A 1 162 ? 4.077 -8.649 5.887 1.00 97.81 162 GLN A CA 1
ATOM 1312 C C . GLN A 1 162 ? 2.580 -8.477 5.595 1.00 97.81 162 GLN A C 1
ATOM 1314 O O . GLN A 1 162 ? 1.764 -8.364 6.512 1.00 97.81 162 GLN A O 1
ATOM 1319 N N . GLY A 1 163 ? 2.206 -8.480 4.318 1.00 97.44 163 GLY A N 1
ATOM 1320 C CA . GLY A 1 163 ? 0.845 -8.192 3.897 1.00 97.44 163 GLY A CA 1
ATOM 1321 C C . GLY A 1 163 ? -0.152 -9.298 4.217 1.00 97.44 163 GLY A C 1
ATOM 1322 O O . GLY A 1 163 ? -1.245 -9.001 4.709 1.00 97.44 163 GLY A O 1
ATOM 1323 N N . LEU A 1 164 ? 0.217 -10.568 4.030 1.00 98.25 164 LEU A N 1
ATOM 1324 C CA . LEU A 1 164 ? -0.630 -11.679 4.468 1.00 98.25 164 LEU A CA 1
ATOM 1325 C C . LEU A 1 164 ? -0.663 -11.821 5.987 1.00 98.25 164 LEU A C 1
ATOM 1327 O O . LEU A 1 164 ? -1.705 -12.176 6.534 1.00 98.25 164 LEU A O 1
ATOM 1331 N N . GLY A 1 165 ? 0.422 -11.487 6.686 1.00 98.31 165 GLY A N 1
ATOM 1332 C CA . GLY A 1 165 ? 0.433 -11.472 8.144 1.00 98.31 165 GLY A CA 1
ATOM 1333 C C . GLY A 1 165 ? -0.542 -10.448 8.720 1.00 98.31 165 GLY A C 1
ATOM 1334 O O . GLY A 1 165 ? -1.362 -10.793 9.571 1.00 98.31 165 GLY A O 1
ATOM 1335 N N . VAL A 1 166 ? -0.540 -9.218 8.200 1.00 98.00 166 VAL A N 1
ATOM 1336 C CA . VAL A 1 166 ? -1.549 -8.200 8.548 1.00 98.00 166 VAL A CA 1
ATOM 1337 C C . VAL A 1 166 ? -2.959 -8.671 8.186 1.00 98.00 166 VAL A C 1
ATOM 1339 O O . VAL A 1 166 ? -3.881 -8.537 8.989 1.00 98.00 166 VAL A O 1
ATOM 1342 N N . THR A 1 167 ? -3.128 -9.266 7.003 1.00 98.19 167 THR A N 1
ATOM 1343 C CA . THR A 1 167 ? -4.415 -9.818 6.547 1.00 98.19 167 THR A CA 1
ATOM 1344 C C . THR A 1 167 ? -4.953 -10.864 7.527 1.00 98.19 167 THR A C 1
ATOM 1346 O O . THR A 1 167 ? -6.118 -10.807 7.927 1.00 98.19 167 THR A O 1
ATOM 1349 N N . PHE A 1 168 ? -4.096 -11.779 7.978 1.00 98.31 168 PHE A N 1
ATOM 1350 C CA . PHE A 1 168 ? -4.435 -12.786 8.977 1.00 98.31 168 PHE A CA 1
ATOM 1351 C C . PHE A 1 168 ? -4.831 -12.157 10.318 1.00 98.31 168 PHE A C 1
ATOM 1353 O O . PHE A 1 168 ? -5.830 -12.565 10.910 1.00 98.31 168 PHE A O 1
ATOM 1360 N N . LEU A 1 169 ? -4.099 -11.141 10.785 1.00 97.94 169 LEU A N 1
ATOM 1361 C CA . LEU A 1 169 ? -4.409 -10.426 12.026 1.00 97.94 169 LEU A CA 1
ATOM 1362 C C . LEU A 1 169 ? -5.772 -9.722 11.971 1.00 97.94 169 LEU A C 1
ATOM 1364 O O . LEU A 1 169 ? -6.583 -9.878 12.889 1.00 97.94 169 LEU A O 1
ATOM 1368 N N . PHE A 1 170 ? -6.051 -9.008 10.876 1.00 98.00 170 PHE A N 1
ATOM 1369 C CA . PHE A 1 170 ? -7.346 -8.372 10.621 1.00 98.00 170 PHE A CA 1
ATOM 1370 C C . PHE A 1 170 ? -8.491 -9.391 10.600 1.00 98.00 170 PHE A C 1
ATOM 1372 O O . PHE A 1 170 ? -9.540 -9.149 11.200 1.00 98.00 170 PHE A O 1
ATOM 1379 N N . TRP A 1 171 ? -8.294 -10.541 9.949 1.00 98.00 171 TRP A N 1
ATOM 1380 C CA . TRP A 1 171 ? -9.301 -11.599 9.904 1.00 98.00 171 TRP A CA 1
ATOM 1381 C C . TRP A 1 171 ? -9.532 -12.230 11.281 1.00 98.00 171 TRP A C 1
ATOM 1383 O O . TRP A 1 171 ? -10.670 -12.259 11.753 1.00 98.00 171 TRP A O 1
ATOM 1393 N N . ARG A 1 172 ? -8.466 -12.696 11.943 1.00 96.81 172 ARG A N 1
ATOM 1394 C CA . ARG A 1 172 ? -8.528 -13.418 13.222 1.00 96.81 172 ARG A CA 1
ATOM 1395 C C . ARG A 1 172 ? -9.205 -12.578 14.300 1.00 96.81 172 ARG A C 1
ATOM 1397 O O . ARG A 1 172 ? -10.178 -13.017 14.912 1.00 96.81 172 ARG A O 1
ATOM 1404 N N . ASP A 1 173 ? -8.690 -11.374 14.533 1.00 96.31 173 ASP A N 1
ATOM 1405 C CA . ASP A 1 173 ? -9.161 -10.539 15.639 1.00 96.31 173 ASP A CA 1
ATOM 1406 C C . ASP A 1 173 ? -10.449 -9.791 15.282 1.00 96.31 173 ASP A C 1
ATOM 1408 O O . ASP A 1 173 ? -11.315 -9.620 16.143 1.00 96.31 173 ASP A O 1
ATOM 1412 N N . GLY A 1 174 ? -10.632 -9.439 14.005 1.00 95.19 174 GLY A N 1
ATOM 1413 C CA . GLY A 1 174 ? -11.888 -8.884 13.509 1.00 95.19 174 GLY A CA 1
ATOM 1414 C C . GLY A 1 174 ? -13.051 -9.861 13.673 1.00 95.19 174 GLY A C 1
ATOM 1415 O O . GLY A 1 174 ? -14.113 -9.476 14.156 1.00 95.19 174 GLY A O 1
ATOM 1416 N N . ARG A 1 175 ? -12.851 -11.146 13.351 1.00 94.75 175 ARG A N 1
ATOM 1417 C CA . ARG A 1 175 ? -13.870 -12.187 13.569 1.00 94.75 175 ARG A CA 1
ATOM 1418 C C . ARG A 1 175 ? -14.142 -12.403 15.055 1.00 94.75 175 ARG A C 1
ATOM 1420 O O . ARG A 1 175 ? -15.308 -12.470 15.438 1.00 94.75 175 ARG A O 1
ATOM 1427 N N . ALA A 1 176 ? -13.099 -12.455 15.885 1.00 93.25 176 ALA A N 1
ATOM 1428 C CA . ALA A 1 176 ? -13.239 -12.652 17.328 1.00 93.25 176 ALA A CA 1
ATOM 1429 C C . ALA A 1 176 ? -14.038 -11.526 18.013 1.00 93.25 176 ALA A C 1
ATOM 1431 O O . ALA A 1 176 ? -14.870 -11.810 18.871 1.00 93.25 176 ALA A O 1
ATOM 1432 N N . LYS A 1 177 ? -13.844 -10.262 17.605 1.00 92.25 177 LYS A N 1
ATOM 1433 C CA . LYS A 1 177 ? -14.607 -9.111 18.129 1.00 92.25 177 LYS A CA 1
ATOM 1434 C C . LYS A 1 177 ? -15.924 -8.829 17.384 1.00 92.25 177 LYS A C 1
ATOM 1436 O O . LYS A 1 177 ? -16.551 -7.812 17.658 1.00 92.25 177 LYS A O 1
ATOM 1441 N N . LYS A 1 178 ? -16.346 -9.696 16.449 1.00 90.06 178 LYS A N 1
ATOM 1442 C CA . LYS A 1 178 ? -17.515 -9.478 15.565 1.00 90.06 178 LYS A CA 1
ATOM 1443 C C . LYS A 1 178 ? -17.485 -8.110 14.858 1.00 90.06 178 LYS A C 1
ATOM 1445 O O . LYS A 1 178 ? -18.518 -7.475 14.662 1.00 90.06 178 LYS A O 1
ATOM 1450 N N . ASP A 1 179 ? -16.293 -7.658 14.476 1.00 92.00 179 ASP A N 1
ATOM 1451 C CA . ASP A 1 179 ? -16.090 -6.374 13.812 1.00 92.00 179 ASP A CA 1
ATOM 1452 C C . ASP A 1 179 ? -16.571 -6.426 12.348 1.00 92.00 179 ASP A C 1
ATOM 1454 O O . ASP A 1 179 ? -16.294 -7.382 11.619 1.00 92.00 179 ASP A O 1
ATOM 1458 N N . GLY A 1 180 ? -17.306 -5.399 11.911 1.00 89.50 180 GLY A N 1
ATOM 1459 C CA . GLY A 1 180 ? -17.880 -5.320 10.566 1.00 89.50 180 GLY A CA 1
ATOM 1460 C C . GLY A 1 180 ? -16.927 -4.833 9.464 1.00 89.50 180 GLY A C 1
ATOM 1461 O O . GLY A 1 180 ? -17.236 -5.036 8.284 1.00 89.50 180 GLY A O 1
ATOM 1462 N N . LEU A 1 181 ? -15.799 -4.204 9.813 1.00 94.50 181 LEU A N 1
ATOM 1463 C CA . LEU A 1 181 ? -14.823 -3.613 8.889 1.00 94.50 181 LEU A CA 1
ATOM 1464 C C . LEU A 1 181 ? -13.657 -4.567 8.617 1.00 94.50 181 LEU A C 1
ATOM 1466 O O . LEU A 1 181 ? -13.392 -4.928 7.471 1.00 94.50 181 LEU A O 1
ATOM 1470 N N . TYR A 1 182 ? -12.960 -4.990 9.669 1.00 96.12 182 TYR A N 1
ATOM 1471 C CA . TYR A 1 182 ? -11.639 -5.620 9.552 1.00 96.12 182 TYR A CA 1
ATOM 1472 C C . TYR A 1 182 ? -11.645 -6.982 8.842 1.00 96.12 182 TYR A C 1
ATOM 1474 O O . TYR A 1 182 ? -10.791 -7.193 7.980 1.00 96.12 182 TYR A O 1
ATOM 1482 N N . PRO A 1 183 ? -12.621 -7.883 9.072 1.00 96.94 183 PRO A N 1
ATOM 1483 C CA . PRO A 1 183 ? -12.738 -9.103 8.278 1.00 96.94 183 PRO A CA 1
ATOM 1484 C C . PRO A 1 183 ? -12.993 -8.828 6.792 1.00 96.94 183 PRO A C 1
ATOM 1486 O O . PRO A 1 183 ? -12.503 -9.575 5.948 1.00 96.94 183 PRO A O 1
ATOM 1489 N N . LYS A 1 184 ? -13.725 -7.755 6.450 1.00 97.31 184 LYS A N 1
ATOM 1490 C CA . LYS A 1 184 ? -13.937 -7.359 5.046 1.00 97.31 184 LYS A CA 1
ATOM 1491 C C . LYS A 1 184 ? -12.635 -6.866 4.422 1.00 97.31 184 LYS A C 1
ATOM 1493 O O . LYS A 1 184 ? -12.308 -7.283 3.316 1.00 97.31 184 LYS A O 1
ATOM 1498 N N . LEU A 1 185 ? -11.875 -6.034 5.141 1.00 97.94 185 LEU A N 1
ATOM 1499 C CA . LEU A 1 185 ? -10.552 -5.589 4.691 1.00 97.94 185 LEU A CA 1
ATOM 1500 C C . LEU A 1 185 ? -9.598 -6.770 4.495 1.00 97.94 185 LEU A C 1
ATOM 1502 O O . LEU A 1 185 ? -8.883 -6.808 3.500 1.00 97.94 185 LEU A O 1
ATOM 1506 N N . ALA A 1 186 ? -9.631 -7.760 5.390 1.00 98.12 186 ALA A N 1
ATOM 1507 C CA . ALA A 1 186 ? -8.821 -8.963 5.250 1.00 98.12 186 ALA A CA 1
ATOM 1508 C C . ALA A 1 186 ? -9.156 -9.748 3.973 1.00 98.12 186 ALA A C 1
ATOM 1510 O O . ALA A 1 186 ? -8.252 -10.113 3.228 1.00 98.12 186 ALA A O 1
ATOM 1511 N N . TRP A 1 187 ? -10.440 -9.958 3.666 1.00 98.12 187 TRP A N 1
ATOM 1512 C CA . TRP A 1 187 ? -10.830 -10.608 2.410 1.00 98.12 187 TRP A CA 1
ATOM 1513 C C . TRP A 1 187 ? -10.367 -9.825 1.184 1.00 98.12 187 TRP A C 1
ATOM 1515 O O . TRP A 1 187 ? -9.806 -10.412 0.262 1.00 98.12 187 TRP A O 1
ATOM 1525 N N . LEU A 1 188 ? -10.544 -8.502 1.190 1.00 98.19 188 LEU A N 1
ATOM 1526 C CA . LEU A 1 188 ? -10.069 -7.645 0.105 1.00 98.19 188 LEU A CA 1
ATOM 1527 C C . LEU A 1 188 ? -8.548 -7.775 -0.069 1.00 98.19 188 LEU A C 1
ATOM 1529 O O . LEU A 1 188 ? -8.082 -8.071 -1.167 1.00 98.19 188 LEU A O 1
ATOM 1533 N N . PHE A 1 189 ? -7.759 -7.653 1.000 1.00 98.12 189 PHE A N 1
ATOM 1534 C CA . PHE A 1 189 ? -6.309 -7.833 0.905 1.00 98.12 189 PHE A CA 1
ATOM 1535 C C . PHE A 1 189 ? -5.909 -9.236 0.448 1.00 98.12 189 PHE A C 1
ATOM 1537 O O . PHE A 1 189 ? -5.009 -9.351 -0.381 1.00 98.12 189 PHE A O 1
ATOM 1544 N N . LEU A 1 190 ? -6.595 -10.285 0.904 1.00 98.12 190 LEU A N 1
ATOM 1545 C CA . LEU A 1 190 ? -6.340 -11.650 0.450 1.00 98.12 190 LEU A CA 1
ATOM 1546 C C . LEU A 1 190 ? -6.547 -11.788 -1.066 1.00 98.12 190 LEU A C 1
ATOM 1548 O O . LEU A 1 190 ? -5.678 -12.332 -1.744 1.00 98.12 190 LEU A O 1
ATOM 1552 N N . PHE A 1 191 ? -7.640 -11.246 -1.615 1.00 97.69 191 PHE A N 1
ATOM 1553 C CA . PHE A 1 191 ? -7.872 -11.244 -3.064 1.00 97.69 191 PHE A CA 1
ATOM 1554 C C . PHE A 1 191 ? -6.820 -10.425 -3.818 1.00 97.69 191 PHE A C 1
ATOM 1556 O O . PHE A 1 191 ? -6.337 -10.853 -4.865 1.00 97.69 191 PHE A O 1
ATOM 1563 N N . SER A 1 192 ? -6.404 -9.283 -3.268 1.00 97.38 192 SER A N 1
ATOM 1564 C CA . SER A 1 192 ? -5.318 -8.477 -3.837 1.00 97.38 192 SER A CA 1
ATOM 1565 C C . SER A 1 192 ? -4.013 -9.280 -3.924 1.00 97.38 192 SER A C 1
ATOM 1567 O O . SER A 1 192 ? -3.373 -9.319 -4.978 1.00 97.38 192 SER A O 1
ATOM 1569 N N . PHE A 1 193 ? -3.653 -10.005 -2.859 1.00 97.06 193 PHE A N 1
ATOM 1570 C CA . PHE A 1 193 ? -2.484 -10.886 -2.857 1.00 97.06 193 PHE A CA 1
ATOM 1571 C C . PHE A 1 193 ? -2.635 -12.086 -3.795 1.00 97.06 193 PHE A C 1
ATOM 1573 O O . PHE A 1 193 ? -1.664 -12.447 -4.458 1.00 97.06 193 PHE A O 1
ATOM 1580 N N . ALA A 1 194 ? -3.837 -12.651 -3.924 1.00 96.81 194 ALA A N 1
ATOM 1581 C CA . ALA A 1 194 ? -4.111 -13.733 -4.867 1.00 96.81 194 ALA A CA 1
ATOM 1582 C C . ALA A 1 194 ? -3.868 -13.309 -6.326 1.00 96.81 194 ALA A C 1
ATOM 1584 O O . ALA A 1 194 ? -3.316 -14.086 -7.100 1.00 96.81 194 ALA A O 1
ATOM 1585 N N . PHE A 1 195 ? -4.204 -12.067 -6.696 1.00 96.06 195 PHE A N 1
ATOM 1586 C CA . PHE A 1 195 ? -3.867 -11.518 -8.014 1.00 96.06 195 PHE A CA 1
ATOM 1587 C C . PHE A 1 195 ? -2.390 -11.139 -8.144 1.00 96.06 195 PHE A C 1
ATOM 1589 O O . PHE A 1 195 ? -1.811 -11.272 -9.217 1.00 96.06 195 PHE A O 1
ATOM 1596 N N . TYR A 1 196 ? -1.763 -10.680 -7.062 1.00 94.62 196 TYR A N 1
ATOM 1597 C CA . TYR A 1 196 ? -0.370 -10.240 -7.058 1.00 94.62 196 TYR A CA 1
ATOM 1598 C C . TYR A 1 196 ? 0.640 -11.389 -7.181 1.00 94.62 196 TYR A C 1
ATOM 1600 O O . TYR A 1 196 ? 1.616 -11.270 -7.925 1.00 94.62 196 TYR A O 1
ATOM 1608 N N . THR A 1 197 ? 0.426 -12.497 -6.465 1.00 94.31 197 THR A N 1
ATOM 1609 C CA . THR A 1 197 ? 1.391 -13.605 -6.389 1.00 94.31 197 THR A CA 1
ATOM 1610 C C . THR A 1 197 ? 1.731 -14.200 -7.765 1.00 94.31 197 THR A C 1
ATOM 1612 O O . THR A 1 197 ? 2.922 -14.289 -8.072 1.00 94.31 197 THR A O 1
ATOM 1615 N N . PRO A 1 198 ? 0.764 -14.528 -8.648 1.00 93.38 198 PRO A N 1
ATOM 1616 C CA . PRO A 1 198 ? 1.069 -15.021 -9.991 1.00 93.38 198 PRO A CA 1
ATOM 1617 C C . PRO A 1 198 ? 1.864 -14.022 -10.836 1.00 93.38 198 PRO A C 1
ATOM 1619 O O . PRO A 1 198 ? 2.717 -14.428 -11.620 1.00 93.38 198 PRO A O 1
ATOM 1622 N N . VAL A 1 199 ? 1.628 -12.715 -10.665 1.00 90.62 199 VAL A N 1
ATOM 1623 C CA . VAL A 1 199 ? 2.354 -11.678 -11.413 1.00 90.62 199 VAL A CA 1
ATOM 1624 C C . VAL A 1 199 ? 3.832 -11.691 -11.045 1.00 90.62 199 VAL A C 1
ATOM 1626 O O . VAL A 1 199 ? 4.689 -11.686 -11.924 1.00 90.62 199 VAL A O 1
ATOM 1629 N N . VAL A 1 200 ? 4.140 -11.721 -9.748 1.00 89.88 200 VAL A N 1
ATOM 1630 C CA . VAL A 1 200 ? 5.530 -11.700 -9.269 1.00 89.88 200 VAL A CA 1
ATOM 1631 C C . VAL A 1 200 ? 6.302 -12.927 -9.740 1.00 89.88 200 VAL A C 1
ATOM 1633 O O . VAL A 1 200 ? 7.458 -12.799 -10.135 1.00 89.88 200 VAL A O 1
ATOM 1636 N N . LEU A 1 201 ? 5.664 -14.096 -9.701 1.00 90.31 201 LEU A N 1
ATOM 1637 C CA . LEU A 1 201 ? 6.316 -15.363 -10.015 1.00 90.31 201 LEU A CA 1
ATOM 1638 C C . LEU A 1 201 ? 6.448 -15.599 -11.523 1.00 90.31 201 LEU A C 1
ATOM 1640 O O . LEU A 1 201 ? 7.470 -16.115 -11.967 1.00 90.31 201 LEU A O 1
ATOM 1644 N N . PHE A 1 202 ? 5.432 -15.223 -12.308 1.00 90.38 202 PHE A N 1
ATOM 1645 C CA . PHE A 1 202 ? 5.270 -15.757 -13.663 1.00 90.38 202 PHE A CA 1
ATOM 1646 C C . PHE A 1 202 ? 5.092 -14.709 -14.770 1.00 90.38 202 PHE A C 1
ATOM 1648 O O . PHE A 1 202 ? 5.039 -15.074 -15.944 1.00 90.38 202 PHE A O 1
ATOM 1655 N N . ALA A 1 203 ? 5.009 -13.407 -14.464 1.00 84.44 203 ALA A N 1
ATOM 1656 C CA . ALA A 1 203 ? 4.736 -12.400 -15.501 1.00 84.44 203 ALA A CA 1
ATOM 1657 C C . ALA A 1 203 ? 5.859 -12.238 -16.539 1.00 84.44 203 ALA A C 1
ATOM 1659 O O . ALA A 1 203 ? 5.609 -11.687 -17.609 1.00 84.44 203 ALA A O 1
ATOM 1660 N N . ARG A 1 204 ? 7.079 -12.719 -16.258 1.00 82.44 204 ARG A N 1
ATOM 1661 C CA . ARG A 1 204 ? 8.166 -12.740 -17.253 1.00 82.44 204 ARG A CA 1
ATOM 1662 C C . ARG A 1 204 ? 7.965 -13.825 -18.299 1.00 82.44 204 ARG A C 1
ATOM 1664 O O . ARG A 1 204 ? 8.232 -13.589 -19.468 1.00 82.44 204 ARG A O 1
ATOM 1671 N N . GLN A 1 205 ? 7.511 -15.001 -17.872 1.00 87.00 205 GLN A N 1
ATOM 1672 C CA . GLN A 1 205 ? 7.248 -16.135 -18.753 1.00 87.00 205 GLN A CA 1
ATOM 1673 C C . GLN A 1 205 ? 5.900 -15.972 -19.464 1.00 87.00 205 GLN A C 1
ATOM 1675 O O . GLN A 1 205 ? 5.752 -16.369 -20.614 1.00 87.00 205 GLN A O 1
ATOM 1680 N N . ILE A 1 206 ? 4.920 -15.365 -18.786 1.00 87.81 206 ILE A N 1
ATOM 1681 C CA . ILE A 1 206 ? 3.559 -15.173 -19.289 1.00 87.81 206 ILE A CA 1
ATOM 1682 C C . ILE A 1 206 ? 3.181 -13.685 -19.146 1.00 87.81 206 ILE A C 1
ATOM 1684 O O . ILE A 1 206 ? 2.534 -13.303 -18.164 1.00 87.81 206 ILE A O 1
ATOM 1688 N N . PRO A 1 207 ? 3.531 -12.820 -20.124 1.00 82.00 207 PRO A N 1
ATOM 1689 C CA . PRO A 1 207 ? 3.294 -11.369 -20.058 1.00 82.00 207 PRO A CA 1
ATOM 1690 C C . PRO A 1 207 ? 1.831 -10.953 -19.847 1.00 82.00 207 PRO A C 1
ATOM 1692 O O . PRO A 1 207 ? 1.551 -9.854 -19.354 1.00 82.00 207 PRO A O 1
ATOM 1695 N N . MET A 1 208 ? 0.879 -11.818 -20.210 1.00 84.75 208 MET A N 1
ATOM 1696 C CA . MET A 1 208 ? -0.550 -11.618 -19.945 1.00 84.75 208 MET A CA 1
ATOM 1697 C C . MET A 1 208 ? -0.882 -11.597 -18.451 1.00 84.75 208 MET A C 1
ATOM 1699 O O . MET A 1 208 ? -1.783 -10.862 -18.051 1.00 84.75 208 MET A O 1
ATOM 1703 N N . LEU A 1 209 ? -0.143 -12.331 -17.610 1.00 87.81 209 LEU A N 1
ATOM 1704 C CA . LEU A 1 209 ? -0.374 -12.321 -16.163 1.00 87.81 209 LEU A CA 1
ATOM 1705 C C . LEU A 1 209 ? -0.160 -10.933 -15.564 1.00 87.81 209 LEU A C 1
ATOM 1707 O O . LEU A 1 209 ? -0.829 -10.600 -14.595 1.00 87.81 209 LEU A O 1
ATOM 1711 N N . GLY A 1 210 ? 0.669 -10.082 -16.182 1.00 84.12 210 GLY A N 1
ATOM 1712 C CA . GLY A 1 210 ? 0.824 -8.681 -15.784 1.00 84.12 210 GLY A CA 1
ATOM 1713 C C . GLY A 1 210 ? -0.497 -7.902 -15.704 1.00 84.12 210 GLY A C 1
ATOM 1714 O O . GLY A 1 210 ? -0.610 -6.989 -14.890 1.00 84.12 210 GLY A O 1
ATOM 1715 N N . MET A 1 211 ? -1.530 -8.300 -16.459 1.00 88.12 211 MET A N 1
ATOM 1716 C CA . MET A 1 211 ? -2.860 -7.679 -16.388 1.00 88.12 211 MET A CA 1
ATOM 1717 C C . MET A 1 211 ? -3.562 -7.883 -15.039 1.00 88.12 211 MET A C 1
ATOM 1719 O O . MET A 1 211 ? -4.427 -7.082 -14.691 1.00 88.12 211 MET A O 1
ATOM 1723 N N . LEU A 1 212 ? -3.177 -8.892 -14.247 1.00 91.94 212 LEU A N 1
ATOM 1724 C CA . LEU A 1 212 ? -3.716 -9.111 -12.897 1.00 91.94 212 LEU A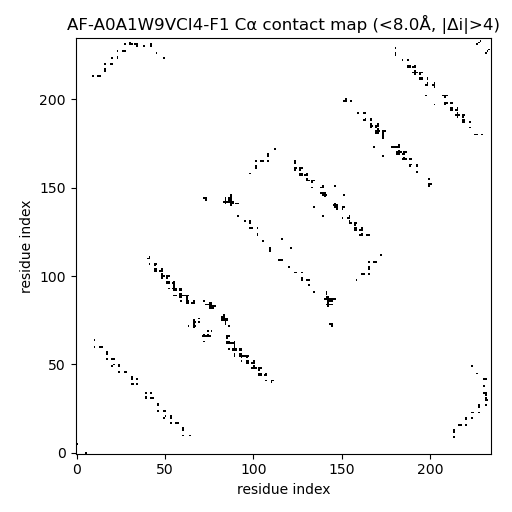 CA 1
ATOM 1725 C C . LEU A 1 212 ? -3.341 -7.984 -11.917 1.00 91.94 212 LEU A C 1
ATOM 1727 O O . LEU A 1 212 ? -3.942 -7.867 -10.849 1.00 91.94 212 LEU A O 1
ATOM 1731 N N . MET A 1 213 ? -2.418 -7.091 -12.292 1.00 90.25 213 MET A N 1
ATOM 1732 C CA . MET A 1 213 ? -2.179 -5.854 -11.546 1.00 90.25 213 MET A CA 1
ATOM 1733 C C . MET A 1 213 ? -3.405 -4.929 -11.538 1.00 90.25 213 MET A C 1
ATOM 1735 O O . MET A 1 213 ? -3.621 -4.240 -10.547 1.00 90.25 213 MET A O 1
ATOM 1739 N N . LEU A 1 214 ? -4.248 -4.942 -12.577 1.00 91.19 214 LEU A N 1
ATOM 1740 C CA . LEU A 1 214 ? -5.450 -4.100 -12.648 1.00 91.19 214 LEU A CA 1
ATOM 1741 C C . LEU A 1 214 ? -6.506 -4.473 -11.587 1.00 91.19 214 LEU A C 1
ATOM 1743 O O . LEU A 1 214 ? -6.868 -3.601 -10.793 1.00 91.19 214 LEU A O 1
ATOM 1747 N N . PRO A 1 215 ? -6.982 -5.736 -11.486 1.00 93.69 215 PRO A N 1
ATOM 1748 C CA . PRO A 1 215 ? -7.933 -6.116 -10.442 1.00 93.69 215 PRO A CA 1
ATOM 1749 C C . PRO A 1 215 ? -7.337 -5.975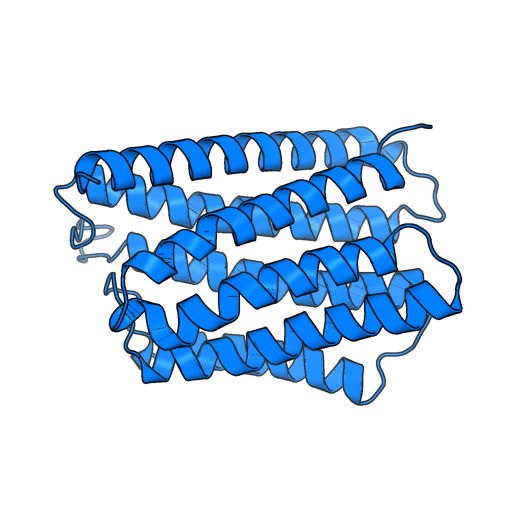 -9.036 1.00 93.69 215 PRO A C 1
ATOM 1751 O O . PRO A 1 215 ? -8.042 -5.543 -8.124 1.00 93.69 215 PRO A O 1
ATOM 1754 N N . LYS A 1 216 ? -6.034 -6.240 -8.854 1.00 93.81 216 LYS A N 1
ATOM 1755 C CA . LYS A 1 216 ? -5.326 -5.950 -7.597 1.00 93.81 216 LYS A CA 1
ATOM 1756 C C . LYS A 1 216 ? -5.462 -4.472 -7.207 1.00 93.81 216 LYS A C 1
ATOM 1758 O O . LYS A 1 216 ? -5.826 -4.165 -6.073 1.00 93.81 216 LYS A O 1
ATOM 1763 N N . THR A 1 217 ? -5.177 -3.555 -8.129 1.00 93.50 217 THR A N 1
ATOM 1764 C CA . THR A 1 217 ? -5.254 -2.106 -7.890 1.00 93.50 217 THR A CA 1
ATOM 1765 C C . THR A 1 217 ? -6.688 -1.651 -7.612 1.00 93.50 217 THR A C 1
ATOM 1767 O O . THR A 1 217 ? -6.916 -0.897 -6.664 1.00 93.50 217 THR A O 1
ATOM 1770 N N . LEU A 1 218 ? -7.675 -2.187 -8.341 1.00 95.81 218 LEU A N 1
ATOM 1771 C CA . LEU A 1 218 ? -9.094 -1.916 -8.082 1.00 95.81 218 LEU A CA 1
ATOM 1772 C C . LEU A 1 218 ? -9.481 -2.243 -6.637 1.00 95.81 218 LEU A C 1
ATOM 1774 O O . LEU A 1 218 ? -10.176 -1.463 -5.986 1.00 95.81 218 LEU A O 1
ATOM 1778 N N . ILE A 1 219 ? -8.991 -3.369 -6.114 1.00 97.62 219 ILE A N 1
ATOM 1779 C CA . ILE A 1 219 ? -9.256 -3.778 -4.735 1.00 97.62 219 ILE A CA 1
ATOM 1780 C C . ILE A 1 219 ? -8.747 -2.742 -3.733 1.00 97.62 219 ILE A C 1
ATOM 1782 O O . ILE A 1 219 ? -9.468 -2.437 -2.788 1.00 97.62 219 ILE A O 1
ATOM 1786 N N . TYR A 1 220 ? -7.563 -2.151 -3.926 1.00 96.75 220 TYR A N 1
ATOM 1787 C CA . TYR A 1 220 ? -7.094 -1.084 -3.030 1.00 96.75 220 TYR A CA 1
ATOM 1788 C C . TYR A 1 220 ? -8.005 0.148 -3.069 1.00 96.75 220 TYR A C 1
ATOM 1790 O O . TYR A 1 220 ? -8.224 0.775 -2.033 1.00 96.75 220 TYR A O 1
ATOM 1798 N N . GLY A 1 221 ? -8.585 0.465 -4.229 1.00 97.44 221 GLY A N 1
ATOM 1799 C CA . GLY A 1 221 ? -9.577 1.538 -4.362 1.00 97.44 221 GLY A CA 1
ATOM 1800 C C . GLY A 1 221 ? -10.871 1.215 -3.617 1.00 97.44 221 GLY A C 1
ATOM 1801 O O . GLY A 1 221 ? -11.405 2.058 -2.898 1.00 97.44 221 GLY A O 1
ATOM 1802 N N . ILE A 1 222 ? -11.332 -0.035 -3.707 1.00 98.00 222 ILE A N 1
ATOM 1803 C CA . ILE A 1 222 ? -12.478 -0.532 -2.933 1.00 98.00 222 ILE A CA 1
ATOM 1804 C C . ILE A 1 222 ? -12.174 -0.480 -1.431 1.00 98.00 222 ILE A C 1
ATOM 1806 O O . ILE A 1 222 ? -13.023 -0.041 -0.661 1.00 98.00 222 ILE A O 1
ATOM 1810 N N . VAL A 1 223 ? -10.973 -0.876 -1.001 1.00 98.12 223 VAL A N 1
ATOM 1811 C CA . VAL A 1 223 ? -10.536 -0.789 0.402 1.00 98.12 223 VAL A CA 1
ATOM 1812 C C . VAL A 1 223 ? -10.578 0.662 0.886 1.00 98.12 223 VAL A C 1
ATOM 1814 O O . VAL A 1 223 ? -11.189 0.925 1.922 1.00 98.12 223 VAL A O 1
ATOM 1817 N N . ALA A 1 224 ? -10.027 1.608 0.119 1.00 98.12 224 ALA A N 1
ATOM 1818 C CA . ALA A 1 224 ? -10.094 3.037 0.435 1.00 98.12 224 ALA A CA 1
ATOM 1819 C C . ALA A 1 224 ? -11.542 3.534 0.558 1.00 98.12 224 ALA A C 1
ATOM 1821 O O . ALA A 1 224 ? -11.891 4.204 1.530 1.00 98.12 224 ALA A O 1
ATOM 1822 N N . TYR A 1 225 ? -12.411 3.149 -0.379 1.00 98.12 225 TYR A N 1
ATOM 1823 C CA . TYR A 1 225 ? -13.826 3.513 -0.347 1.00 98.12 225 TYR A CA 1
ATOM 1824 C C . TYR A 1 225 ? -14.564 2.919 0.861 1.00 98.12 225 TYR A C 1
ATOM 1826 O O . TYR A 1 225 ? -15.340 3.612 1.519 1.00 98.12 225 TYR A O 1
ATOM 1834 N N . VAL A 1 226 ? -14.325 1.644 1.180 1.00 97.38 226 VAL A N 1
ATOM 1835 C CA . VAL A 1 226 ? -14.938 0.962 2.328 1.00 97.38 226 VAL A CA 1
ATOM 1836 C C . VAL A 1 226 ? -14.519 1.631 3.635 1.00 97.38 226 VAL A C 1
ATOM 1838 O O . VAL A 1 226 ? -15.372 1.848 4.495 1.00 97.38 226 VAL A O 1
ATOM 1841 N N . VAL A 1 227 ? -13.241 1.991 3.769 1.00 96.88 227 VAL A N 1
ATOM 1842 C CA . VAL A 1 227 ? -12.733 2.730 4.932 1.00 96.88 227 VAL A CA 1
ATOM 1843 C C . VAL A 1 227 ? -13.366 4.116 5.012 1.00 96.88 227 VAL A C 1
ATOM 1845 O O . VAL A 1 227 ? -13.899 4.470 6.061 1.00 96.88 227 VAL A O 1
ATOM 1848 N N . TYR A 1 228 ? -13.385 4.868 3.907 1.00 96.81 228 TYR A N 1
ATOM 1849 C CA . TYR A 1 228 ? -14.043 6.174 3.843 1.00 96.81 228 TYR A CA 1
ATOM 1850 C C . TYR A 1 228 ? -15.503 6.083 4.302 1.00 96.81 228 TYR A C 1
ATOM 1852 O O . TYR A 1 228 ? -15.926 6.816 5.191 1.00 96.81 228 TYR A O 1
ATOM 1860 N N . LYS A 1 229 ? -16.258 5.123 3.757 1.00 95.56 229 LYS A N 1
ATOM 1861 C CA . LYS A 1 229 ? -17.672 4.928 4.087 1.00 95.56 229 LYS A CA 1
ATOM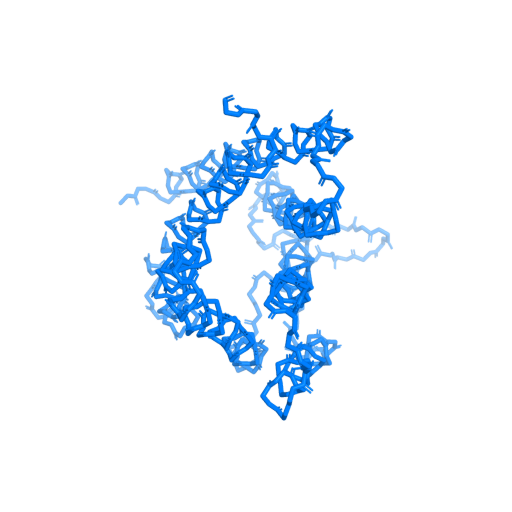 1862 C C . LYS A 1 229 ? -17.902 4.559 5.555 1.00 95.56 229 LYS A C 1
ATOM 1864 O O . LYS A 1 229 ? -18.920 4.955 6.098 1.00 95.56 229 LYS A O 1
ATOM 1869 N N . GLN A 1 230 ? -17.024 3.767 6.170 1.00 93.44 230 GLN A N 1
ATOM 1870 C CA . GLN A 1 230 ? -17.249 3.260 7.531 1.00 93.44 230 GLN A CA 1
ATOM 1871 C C . GLN A 1 230 ? -16.667 4.143 8.637 1.00 93.44 230 GLN A C 1
ATOM 1873 O O . GLN A 1 230 ? -17.150 4.066 9.765 1.00 93.44 230 GLN A O 1
ATOM 1878 N N . LEU A 1 231 ? -15.626 4.928 8.345 1.00 92.75 231 LEU A N 1
ATOM 1879 C CA . LEU A 1 231 ? -14.946 5.752 9.349 1.00 92.75 231 LEU A CA 1
ATOM 1880 C C . LEU A 1 231 ? -15.172 7.255 9.173 1.00 92.75 231 LEU A C 1
ATOM 1882 O O . LEU A 1 231 ? -15.172 7.958 10.171 1.00 92.75 231 LEU A O 1
ATOM 1886 N N . PHE A 1 232 ? -15.356 7.743 7.943 1.00 92.31 232 PHE A N 1
ATOM 1887 C CA . PHE A 1 232 ? -15.374 9.184 7.641 1.00 92.31 232 PHE A CA 1
ATOM 1888 C C . PHE A 1 232 ? -16.720 9.687 7.125 1.00 92.31 232 PHE A C 1
ATOM 1890 O O . PHE A 1 232 ? -16.994 10.884 7.152 1.00 92.31 232 PHE A O 1
ATOM 1897 N N . LYS A 1 233 ? -17.556 8.803 6.581 1.00 85.06 233 LYS A N 1
ATOM 1898 C CA . LYS A 1 233 ? -18.901 9.166 6.154 1.00 85.06 233 LYS A CA 1
ATOM 1899 C C . LYS A 1 233 ? -19.838 9.029 7.352 1.00 85.06 233 LYS A C 1
ATOM 1901 O O . LYS A 1 233 ? -19.954 7.942 7.907 1.00 85.06 233 LYS A O 1
ATOM 1906 N N . GLU A 1 234 ? -20.482 10.128 7.730 1.00 64.56 234 GLU A N 1
ATOM 1907 C CA . GLU A 1 234 ? -21.593 10.127 8.685 1.00 64.56 234 GLU A CA 1
ATOM 1908 C C . GLU A 1 234 ? -22.655 9.116 8.214 1.00 64.56 234 GLU A C 1
ATOM 1910 O O . GLU A 1 234 ? -22.955 9.049 7.014 1.00 64.56 234 GLU A O 1
ATOM 1915 N N . ASN A 1 235 ? -23.149 8.289 9.141 1.00 54.22 235 ASN A N 1
ATOM 1916 C CA . ASN A 1 235 ? -24.306 7.425 8.895 1.00 54.22 235 ASN A CA 1
ATOM 1917 C C . ASN A 1 235 ? -25.588 8.246 8.958 1.00 54.22 235 ASN A C 1
ATOM 1919 O O . ASN A 1 235 ? -25.705 9.040 9.917 1.00 54.22 235 ASN A O 1
#

Sequence (235 aa):
MPESFRMWFEIIFTLTYLIVLWILVFAMNRRLDQVGDDKETTARFFLWAFGLLAFGDSFHILGRVTAYALGGLDARPVIFGSPTGIVGIGALATSVTLTIFYLLMLVIWKDRFGKPYNWFGMLLFAAAAIRLLIMAFPGNNWQSPSSPYDWAIYRNIPFWLQGLGVTFLFWRDGRAKKDGLYPKLAWLFLFSFAFYTPVVLFARQIPMLGMLMLPKTLIYGIVAYVVYKQLFKEN

Mean predicted aligned error: 4.63 Å